Protein AF-A0A497TWV1-F1 (afdb_monomer_lite)

Structure (mmCIF, N/CA/C/O backbone):
data_AF-A0A497TWV1-F1
#
_entry.id   AF-A0A497TWV1-F1
#
loop_
_atom_site.group_PDB
_atom_site.id
_atom_site.type_symbol
_atom_site.label_atom_id
_atom_site.label_alt_id
_atom_site.label_comp_id
_atom_site.label_asym_id
_atom_site.label_entity_id
_atom_site.label_seq_id
_atom_site.pdbx_PDB_ins_code
_atom_site.Cartn_x
_atom_site.Cartn_y
_atom_site.Cartn_z
_atom_site.occupancy
_atom_site.B_iso_or_equiv
_atom_site.auth_seq_id
_atom_site.auth_comp_id
_atom_site.auth_asym_id
_atom_site.auth_atom_id
_atom_site.pdbx_PDB_model_num
ATOM 1 N N . MET A 1 1 ? 6.880 3.014 -65.544 1.00 38.09 1 MET A N 1
ATOM 2 C CA . MET A 1 1 ? 6.531 4.182 -64.706 1.00 38.09 1 MET A CA 1
ATOM 3 C C . MET A 1 1 ? 7.033 3.926 -63.291 1.00 38.09 1 MET A C 1
ATOM 5 O O . MET A 1 1 ? 6.443 3.121 -62.586 1.00 38.09 1 MET A O 1
ATOM 9 N N . ARG A 1 2 ? 8.186 4.499 -62.920 1.00 35.66 2 ARG A N 1
ATOM 10 C CA . ARG A 1 2 ? 8.730 4.422 -61.554 1.00 35.66 2 ARG A CA 1
ATOM 11 C C . ARG A 1 2 ? 8.078 5.538 -60.737 1.00 35.66 2 ARG A C 1
ATOM 13 O O . ARG A 1 2 ? 8.190 6.696 -61.127 1.00 35.66 2 ARG A O 1
ATOM 20 N N . LEU A 1 3 ? 7.370 5.179 -59.668 1.00 41.62 3 LEU A N 1
ATOM 21 C CA . LEU A 1 3 ? 6.812 6.129 -58.708 1.00 41.62 3 LEU A CA 1
ATOM 22 C C . LEU A 1 3 ? 7.978 6.836 -58.007 1.00 41.62 3 LEU A C 1
ATOM 24 O O . LEU A 1 3 ? 8.822 6.187 -57.390 1.00 41.62 3 LEU A O 1
ATOM 28 N N . LEU A 1 4 ? 8.050 8.152 -58.199 1.00 41.66 4 LEU A N 1
ATOM 29 C CA . LEU A 1 4 ? 9.006 9.043 -57.553 1.00 41.66 4 LEU A CA 1
ATOM 30 C C . LEU A 1 4 ? 8.822 8.937 -56.037 1.00 41.66 4 LEU A C 1
ATOM 32 O O . LEU A 1 4 ? 7.706 9.043 -55.535 1.00 41.66 4 LEU A O 1
ATOM 36 N N . GLY A 1 5 ? 9.920 8.664 -55.334 1.00 41.62 5 GLY A N 1
ATOM 37 C CA . GLY A 1 5 ? 9.935 8.558 -53.884 1.00 41.62 5 GLY A CA 1
ATOM 38 C C . GLY A 1 5 ? 9.575 9.890 -53.235 1.00 41.62 5 GLY A C 1
ATOM 39 O O . GLY A 1 5 ? 10.164 10.919 -53.562 1.00 41.62 5 GLY A O 1
ATOM 40 N N . ASP A 1 6 ? 8.630 9.837 -52.298 1.00 43.56 6 ASP A N 1
ATOM 41 C CA . ASP A 1 6 ? 8.348 10.899 -51.335 1.00 43.56 6 ASP A CA 1
ATOM 42 C C . ASP A 1 6 ? 9.623 11.186 -50.525 1.00 43.56 6 ASP A C 1
ATOM 44 O O . ASP A 1 6 ? 9.918 10.534 -49.518 1.00 43.56 6 ASP A O 1
ATOM 48 N N . SER A 1 7 ? 10.404 12.169 -50.968 1.00 44.53 7 SER A N 1
ATOM 49 C CA . SER A 1 7 ? 11.442 12.790 -50.150 1.00 44.53 7 SER A CA 1
ATOM 50 C C . SER A 1 7 ? 10.761 13.571 -49.029 1.00 44.53 7 SER A C 1
ATOM 52 O O . SER A 1 7 ? 10.442 14.748 -49.174 1.00 44.53 7 SER A O 1
ATOM 54 N N . ALA A 1 8 ? 10.528 12.903 -47.899 1.00 51.59 8 ALA A N 1
ATOM 55 C CA . ALA A 1 8 ? 10.114 13.552 -46.665 1.00 51.59 8 ALA A CA 1
ATOM 56 C C . ALA A 1 8 ? 11.197 14.561 -46.245 1.00 51.59 8 ALA A C 1
ATOM 58 O O . ALA A 1 8 ? 12.284 14.177 -45.805 1.00 51.59 8 ALA A O 1
ATOM 59 N N . LEU A 1 9 ? 10.906 15.853 -46.409 1.00 57.03 9 LEU A N 1
ATOM 60 C CA . LEU A 1 9 ? 11.719 16.938 -45.869 1.00 57.03 9 LEU A CA 1
ATOM 61 C C . LEU A 1 9 ? 11.848 16.748 -44.352 1.00 57.03 9 LEU A C 1
ATOM 63 O O . LEU A 1 9 ? 10.880 16.434 -43.656 1.00 57.03 9 LEU A O 1
ATOM 67 N N . VAL A 1 10 ? 13.063 16.904 -43.827 1.00 61.94 10 VAL A N 1
ATOM 68 C CA . VAL A 1 10 ? 13.337 16.766 -42.393 1.00 61.94 10 VAL A CA 1
ATOM 69 C C . VAL A 1 10 ? 12.682 17.940 -41.659 1.00 61.94 10 VAL A C 1
ATOM 71 O O . VAL A 1 10 ? 13.254 19.021 -41.555 1.00 61.94 10 VAL A O 1
ATOM 74 N N . VAL A 1 11 ? 11.458 17.735 -41.166 1.00 70.12 11 VAL A N 1
ATOM 75 C CA . VAL A 1 11 ? 10.721 18.723 -40.365 1.00 70.12 11 VAL A CA 1
ATOM 76 C C . VAL A 1 11 ? 11.504 19.026 -39.084 1.00 70.12 11 VAL A C 1
ATOM 78 O O . VAL A 1 11 ? 11.900 18.113 -38.350 1.00 70.12 11 VAL A O 1
ATOM 81 N N . SER A 1 12 ? 11.725 20.312 -38.803 1.00 79.44 12 SER A N 1
ATOM 82 C CA . SER A 1 12 ? 12.432 20.755 -37.599 1.00 79.44 12 SER A CA 1
ATOM 83 C C . SER A 1 12 ? 11.691 20.321 -36.324 1.00 79.44 12 SER A C 1
ATOM 85 O O . SER A 1 12 ? 10.473 20.123 -36.313 1.00 79.44 12 SER A O 1
ATOM 87 N N . LYS A 1 13 ? 12.421 20.159 -35.210 1.00 78.12 13 LYS A N 1
ATOM 88 C CA . LYS A 1 13 ? 11.825 19.731 -33.928 1.00 78.12 13 LYS A CA 1
ATOM 89 C C . LYS A 1 13 ? 10.726 20.687 -33.448 1.00 78.12 13 LYS A C 1
ATOM 91 O O . LYS A 1 13 ? 9.728 20.212 -32.915 1.00 78.12 13 LYS A O 1
ATOM 96 N N . THR A 1 14 ? 10.906 21.987 -33.674 1.00 81.94 14 THR A N 1
ATOM 97 C CA . THR A 1 14 ? 9.948 23.041 -33.313 1.00 81.94 14 THR A CA 1
ATOM 98 C C . THR A 1 14 ? 8.676 22.934 -34.149 1.00 81.94 14 THR A C 1
ATOM 100 O O . THR A 1 14 ? 7.594 22.784 -33.590 1.00 81.94 14 THR A O 1
ATOM 103 N N . ARG A 1 15 ? 8.803 22.831 -35.480 1.00 84.88 15 ARG A N 1
ATOM 104 C CA . ARG A 1 15 ? 7.648 22.706 -36.383 1.00 84.88 15 ARG A CA 1
ATOM 105 C C . ARG A 1 15 ? 6.855 21.422 -36.139 1.00 84.88 15 ARG A C 1
ATOM 107 O O . ARG A 1 15 ? 5.633 21.403 -36.190 1.00 84.88 15 ARG A O 1
ATOM 114 N N . LYS A 1 16 ? 7.542 20.332 -35.793 1.00 85.12 16 LYS A N 1
ATOM 115 C CA . LYS A 1 16 ? 6.901 19.078 -35.377 1.00 85.12 16 LYS A CA 1
ATOM 116 C C . LYS A 1 16 ? 6.046 19.234 -34.113 1.00 85.12 16 LYS A C 1
ATOM 118 O O . LYS A 1 16 ? 5.067 18.503 -33.972 1.00 85.12 16 LYS A O 1
ATOM 123 N N . ALA A 1 17 ? 6.443 20.090 -33.172 1.00 83.81 17 ALA A N 1
ATOM 124 C CA . ALA A 1 17 ? 5.662 20.347 -31.966 1.00 83.81 17 ALA A CA 1
ATOM 125 C C . ALA A 1 17 ? 4.413 21.177 -32.292 1.00 83.81 17 ALA A C 1
ATOM 127 O O . ALA A 1 17 ? 3.326 20.796 -31.871 1.00 83.81 17 ALA A O 1
ATOM 128 N N . GLU A 1 18 ? 4.558 22.212 -33.122 1.00 87.12 18 GLU A N 1
ATOM 129 C CA . GLU A 1 18 ? 3.449 23.045 -33.613 1.00 87.12 18 GLU A CA 1
ATOM 130 C C . GLU A 1 18 ? 2.389 22.211 -34.339 1.00 87.12 18 GLU A C 1
ATOM 132 O O . GLU A 1 18 ? 1.232 22.217 -33.943 1.00 87.12 18 GLU A O 1
ATOM 137 N N . ILE A 1 19 ? 2.790 21.381 -35.311 1.00 86.19 19 ILE A N 1
ATOM 138 C CA . ILE A 1 19 ? 1.851 20.543 -36.078 1.00 86.19 19 ILE A CA 1
ATOM 139 C C . ILE A 1 19 ? 1.085 19.578 -35.163 1.00 86.19 19 ILE A C 1
ATOM 141 O O . ILE A 1 19 ? -0.091 19.298 -35.377 1.00 86.19 19 ILE A O 1
ATOM 145 N N . LYS A 1 20 ? 1.733 19.044 -34.123 1.00 86.38 20 LYS A N 1
ATOM 146 C CA . LYS A 1 20 ? 1.050 18.177 -33.154 1.00 86.38 20 LYS A CA 1
ATOM 147 C C . LYS A 1 20 ? 0.038 18.935 -32.301 1.00 86.38 20 LYS A C 1
ATOM 149 O O . LYS A 1 20 ? -0.970 18.331 -31.945 1.00 86.38 20 LYS A O 1
ATOM 154 N N . GLN A 1 21 ? 0.323 20.192 -31.971 1.00 85.94 21 GLN A N 1
ATOM 155 C CA . GLN A 1 21 ? -0.603 21.054 -31.247 1.00 85.94 21 GLN A CA 1
ATOM 156 C C . GLN A 1 21 ? -1.798 21.411 -32.134 1.00 85.94 21 GLN A C 1
ATOM 158 O O . GLN A 1 21 ? -2.925 21.155 -31.739 1.00 85.94 21 GLN A O 1
ATOM 163 N N . GLU A 1 22 ? -1.558 21.828 -33.379 1.00 86.88 22 GLU A N 1
ATOM 164 C CA . GLU A 1 22 ? -2.617 22.126 -34.355 1.00 86.88 22 GLU A CA 1
ATOM 165 C C . GLU A 1 22 ? -3.533 20.907 -34.607 1.00 86.88 22 GLU A C 1
ATOM 167 O O . GLU A 1 22 ? -4.748 21.047 -34.727 1.00 86.88 22 GLU A O 1
ATOM 172 N N . ILE A 1 23 ? -2.977 19.685 -34.633 1.00 86.31 23 ILE A N 1
ATOM 173 C CA . ILE A 1 23 ? -3.766 18.441 -34.711 1.00 86.31 23 ILE A CA 1
ATOM 174 C C . ILE A 1 23 ? -4.629 18.232 -33.457 1.00 86.31 23 ILE A C 1
ATOM 176 O O . ILE A 1 23 ? -5.753 17.743 -33.576 1.00 86.31 23 ILE A O 1
ATOM 180 N N . ALA A 1 24 ? -4.110 18.538 -32.266 1.00 83.94 24 ALA A N 1
ATOM 181 C CA . ALA A 1 24 ? -4.862 18.407 -31.020 1.00 83.94 24 ALA A CA 1
ATOM 182 C C . ALA A 1 24 ? -6.012 19.424 -30.960 1.00 83.94 24 ALA A C 1
ATOM 184 O O . ALA A 1 24 ? -7.144 19.030 -30.685 1.00 83.94 24 ALA A O 1
ATOM 185 N N . ASP A 1 25 ? -5.739 20.677 -31.324 1.00 85.12 25 ASP A N 1
ATOM 186 C CA . ASP A 1 25 ? -6.724 21.760 -31.355 1.00 85.12 25 ASP A CA 1
ATOM 187 C C . ASP A 1 25 ? -7.837 21.460 -32.378 1.00 85.12 25 ASP A C 1
ATOM 189 O O . ASP A 1 25 ? -9.023 21.637 -32.107 1.00 85.12 25 ASP A O 1
ATOM 193 N N . TRP A 1 26 ? -7.487 20.905 -33.544 1.00 86.00 26 TRP A N 1
ATOM 194 C CA . TRP A 1 26 ? -8.471 20.492 -34.549 1.00 86.00 26 TRP A CA 1
ATOM 195 C C . TRP A 1 26 ? -9.376 19.337 -34.078 1.00 86.00 26 TRP A C 1
ATOM 197 O O . TRP A 1 26 ? -10.568 19.307 -34.402 1.00 86.00 26 TRP A O 1
ATOM 207 N N . ILE A 1 27 ? -8.843 18.393 -33.290 1.00 84.25 27 ILE A N 1
ATOM 208 C CA . ILE A 1 27 ? -9.648 17.319 -32.680 1.00 84.25 27 ILE A CA 1
ATOM 209 C C . ILE A 1 27 ? -10.660 17.899 -31.684 1.00 84.25 27 ILE A C 1
ATOM 211 O O . ILE A 1 27 ? -11.783 17.406 -31.636 1.00 84.25 27 ILE A O 1
ATOM 215 N N . GLU A 1 28 ? -10.279 18.929 -30.926 1.00 78.38 28 GLU A N 1
ATOM 216 C CA . GLU A 1 28 ? -11.135 19.586 -29.930 1.00 78.38 28 GLU A CA 1
ATOM 217 C C . GLU A 1 28 ? -12.250 20.427 -30.579 1.00 78.38 28 GLU A C 1
ATOM 219 O O . GLU A 1 28 ? -13.361 20.479 -30.059 1.00 78.38 28 GLU A O 1
ATOM 224 N N . ILE A 1 29 ? -11.986 21.033 -31.745 1.00 78.06 29 ILE A N 1
ATOM 225 C CA . ILE A 1 29 ? -12.928 21.941 -32.423 1.00 78.06 29 ILE A CA 1
ATOM 226 C C . ILE A 1 29 ? -13.863 21.221 -33.408 1.00 78.06 29 ILE A C 1
ATOM 228 O O . ILE A 1 29 ? -15.039 21.570 -33.496 1.00 78.06 29 ILE A O 1
ATOM 232 N N . SER A 1 30 ? -13.365 20.261 -34.199 1.00 72.12 30 SER A N 1
ATOM 233 C CA . SER A 1 30 ? -14.116 19.734 -35.356 1.00 72.12 30 SER A CA 1
ATOM 234 C C . SER A 1 30 ? -14.279 18.219 -35.380 1.00 72.12 30 SER A C 1
ATOM 236 O O . SER A 1 30 ? -15.264 17.754 -35.941 1.00 72.12 30 SER A O 1
ATOM 238 N N . GLY A 1 31 ? -13.358 17.442 -34.793 1.00 62.12 31 GLY A N 1
ATOM 239 C CA . GLY A 1 31 ? -13.508 16.012 -34.456 1.00 62.12 31 GLY A CA 1
ATOM 240 C C . GLY A 1 31 ? -13.944 15.007 -35.547 1.00 62.12 31 GLY A C 1
ATOM 241 O O . GLY A 1 31 ? -13.993 13.807 -35.273 1.00 62.1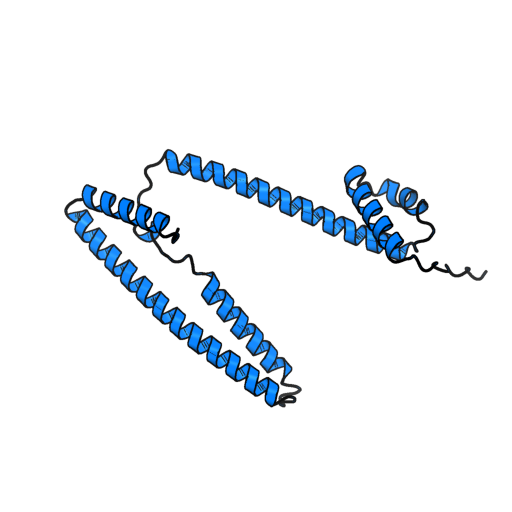2 31 GLY A O 1
ATOM 242 N N . HIS A 1 32 ? -14.264 15.425 -36.773 1.00 64.06 32 HIS A N 1
ATOM 243 C CA . HIS A 1 32 ? -14.963 14.602 -37.759 1.00 64.06 32 HIS A CA 1
ATOM 244 C C . HIS A 1 32 ? -14.012 13.965 -38.779 1.00 64.06 32 HIS A C 1
ATOM 246 O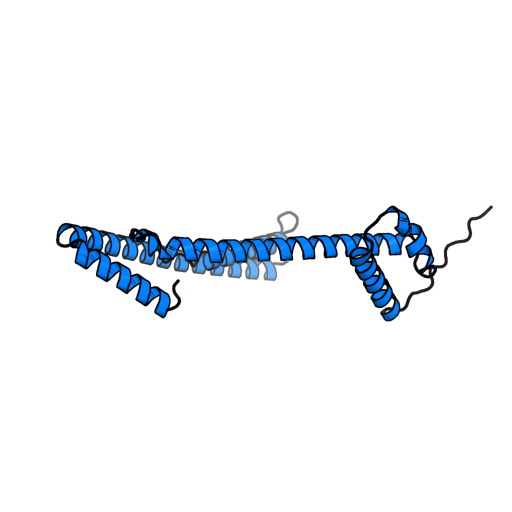 O . HIS A 1 32 ? -13.226 14.634 -39.450 1.00 64.06 32 HIS A O 1
ATOM 252 N N . ASP A 1 33 ? -14.133 12.645 -38.957 1.00 66.31 33 ASP A N 1
ATOM 253 C CA . ASP A 1 33 ? -13.306 11.851 -39.883 1.00 66.31 33 ASP A CA 1
ATOM 254 C C . ASP A 1 33 ? -13.412 12.302 -41.353 1.00 66.31 33 ASP A C 1
ATOM 256 O O . ASP A 1 33 ? -12.498 12.064 -42.144 1.00 66.31 33 ASP A O 1
ATOM 260 N N . GLN A 1 34 ? -14.498 12.989 -41.717 1.00 62.62 34 GLN A N 1
ATOM 261 C CA . GLN A 1 34 ? -14.800 13.394 -43.094 1.00 62.62 34 GLN A CA 1
ATOM 262 C C . GLN A 1 34 ? -13.911 14.538 -43.615 1.00 62.62 34 GLN A C 1
ATOM 264 O O . GLN A 1 34 ? -13.809 14.726 -44.827 1.00 62.62 34 GLN A O 1
ATOM 269 N N . GLU A 1 35 ? -13.214 15.267 -42.737 1.00 79.62 35 GLU A N 1
ATOM 270 C CA . GLU A 1 35 ? -12.377 16.415 -43.121 1.00 79.62 35 GLU A CA 1
ATOM 271 C C . GLU A 1 35 ? -10.872 16.175 -42.942 1.00 79.62 35 GLU A C 1
ATOM 273 O O . GLU A 1 35 ? -10.056 17.022 -43.308 1.00 79.62 35 GLU A O 1
ATOM 278 N N . VAL A 1 36 ? -10.479 14.990 -42.461 1.00 82.44 36 VAL A N 1
ATOM 279 C CA . VAL A 1 36 ? -9.082 14.659 -42.127 1.00 82.44 36 VAL A CA 1
ATOM 280 C C . VAL A 1 36 ? -8.146 14.812 -43.327 1.00 82.44 36 VAL A C 1
ATOM 282 O O . VAL A 1 36 ? -7.029 15.297 -43.175 1.00 82.44 36 VAL A O 1
ATOM 285 N N . GLU A 1 37 ? -8.579 14.429 -44.531 1.00 82.06 37 GLU A N 1
ATOM 286 C CA . GLU A 1 37 ? -7.749 14.561 -45.739 1.00 82.06 37 GLU A CA 1
ATOM 287 C C . GLU A 1 37 ? -7.619 16.019 -46.208 1.00 82.06 37 GLU A C 1
ATOM 289 O O . GLU A 1 37 ? -6.560 16.401 -46.706 1.00 82.06 37 GLU A O 1
ATOM 294 N N . LYS A 1 38 ? -8.647 16.856 -45.994 1.00 84.00 38 LYS A N 1
ATOM 295 C CA . LYS A 1 38 ? -8.572 18.302 -46.272 1.00 84.00 38 LYS A CA 1
ATOM 296 C C . LYS A 1 38 ? -7.637 18.994 -45.285 1.00 84.00 38 LYS A C 1
ATOM 298 O O . LYS A 1 38 ? -6.807 19.796 -45.694 1.00 84.00 38 LYS A O 1
ATOM 303 N N . PHE A 1 39 ? -7.725 18.630 -44.009 1.00 85.12 39 PHE A N 1
ATOM 304 C CA . PHE A 1 39 ? -6.840 19.144 -42.969 1.00 85.12 39 PHE A CA 1
ATOM 305 C C . PHE A 1 39 ? -5.386 18.694 -43.189 1.00 85.12 39 PHE A C 1
ATOM 307 O O . PHE A 1 39 ? -4.464 19.503 -43.122 1.00 85.12 39 PHE A O 1
ATOM 314 N N . ARG A 1 40 ? -5.167 17.430 -43.582 1.00 87.25 40 ARG A N 1
ATOM 315 C CA . ARG A 1 40 ? -3.839 16.912 -43.958 1.00 87.25 40 ARG A CA 1
ATOM 316 C C . ARG A 1 40 ? -3.218 17.679 -45.123 1.00 87.25 40 ARG A C 1
ATOM 318 O O . ARG A 1 40 ? -2.001 17.840 -45.150 1.00 87.25 40 ARG A O 1
ATOM 325 N N . ALA A 1 41 ? -4.021 18.133 -46.087 1.00 85.31 41 ALA A N 1
ATOM 326 C CA . ALA A 1 41 ? -3.520 18.888 -47.234 1.00 85.31 41 ALA A CA 1
ATOM 327 C C . ALA A 1 41 ? -2.818 20.203 -46.831 1.00 85.31 41 ALA A C 1
ATOM 329 O O . ALA A 1 41 ? -1.991 20.689 -47.597 1.00 85.31 41 ALA A O 1
ATOM 330 N N . GLY A 1 42 ? -3.080 20.726 -45.625 1.00 83.94 42 GLY A N 1
ATOM 331 C CA . GLY A 1 42 ? -2.359 21.862 -45.039 1.00 83.94 42 GLY A CA 1
ATOM 332 C C . GLY A 1 42 ? -0.939 21.548 -44.546 1.00 83.94 42 GLY A C 1
ATOM 333 O O . GLY A 1 42 ? -0.200 22.476 -44.237 1.00 83.94 42 GLY A O 1
ATOM 334 N N . PHE A 1 43 ? -0.540 20.270 -44.510 1.00 86.06 43 PHE A N 1
ATOM 335 C CA . PHE A 1 43 ? 0.772 19.808 -44.036 1.00 86.06 43 PHE A CA 1
ATOM 336 C C . PHE A 1 43 ? 1.493 18.933 -45.081 1.00 86.06 43 PHE A C 1
ATOM 338 O O . PHE A 1 43 ? 1.780 17.757 -44.813 1.00 86.06 43 PHE A O 1
ATOM 345 N N . PRO A 1 44 ? 1.780 19.449 -46.293 1.00 81.75 44 PRO A N 1
ATOM 346 C CA . PRO A 1 44 ? 2.460 18.683 -47.340 1.00 81.75 44 PRO A CA 1
ATOM 347 C C . PRO A 1 44 ? 3.876 18.234 -46.939 1.00 81.75 44 PRO A C 1
ATOM 349 O O . PRO A 1 44 ? 4.389 17.258 -47.482 1.00 81.75 44 PRO A O 1
ATOM 352 N N . GLU A 1 45 ? 4.501 18.903 -45.968 1.00 81.94 45 GLU A N 1
ATOM 353 C CA . GLU A 1 45 ? 5.824 18.573 -45.437 1.00 81.94 45 GLU A CA 1
ATOM 354 C C . GLU A 1 45 ? 5.854 17.303 -44.566 1.00 81.94 45 GLU A C 1
ATOM 356 O O . GLU A 1 45 ? 6.929 16.764 -44.293 1.00 81.94 45 GLU A O 1
ATOM 361 N N . VAL A 1 46 ? 4.695 16.796 -44.127 1.00 84.12 46 VAL A N 1
ATOM 362 C CA . VAL A 1 46 ? 4.595 15.588 -43.298 1.00 84.12 46 VAL A CA 1
ATOM 363 C C . VAL A 1 46 ? 4.100 14.417 -44.138 1.00 84.12 46 VAL A C 1
ATOM 365 O O . VAL A 1 46 ? 3.018 14.447 -44.723 1.00 84.12 46 VAL A O 1
ATOM 368 N N . SER A 1 47 ? 4.854 13.314 -44.132 1.00 84.94 47 SER A N 1
ATOM 369 C CA . SER A 1 47 ? 4.409 12.099 -44.815 1.00 84.94 47 SER A CA 1
ATOM 370 C C . SER A 1 47 ? 3.084 11.595 -44.241 1.00 84.94 47 SER A C 1
ATOM 372 O O . SER A 1 47 ? 2.853 11.619 -43.027 1.00 84.94 47 SER A O 1
ATOM 374 N N . ARG A 1 48 ? 2.220 11.068 -45.114 1.00 82.50 48 ARG A N 1
ATOM 375 C CA . ARG A 1 48 ? 0.873 10.600 -44.749 1.00 82.50 48 ARG A CA 1
ATOM 376 C C . ARG A 1 48 ? 0.896 9.641 -43.552 1.00 82.50 48 ARG A C 1
ATOM 378 O O . ARG A 1 48 ? 0.150 9.826 -42.596 1.00 82.50 48 ARG A O 1
ATOM 385 N N . ALA A 1 49 ? 1.811 8.672 -43.554 1.00 82.56 49 ALA A N 1
ATOM 386 C CA . ALA A 1 49 ? 1.971 7.717 -42.455 1.00 82.56 49 ALA A CA 1
ATOM 387 C C . ALA A 1 49 ? 2.327 8.390 -41.115 1.00 82.56 49 ALA A C 1
ATOM 389 O O . ALA A 1 49 ? 1.842 7.988 -40.056 1.00 82.56 49 ALA A O 1
ATOM 390 N N . THR A 1 50 ? 3.157 9.435 -41.148 1.00 84.44 50 THR A N 1
ATOM 391 C CA . THR A 1 50 ? 3.570 10.170 -39.946 1.00 84.44 50 THR A CA 1
ATOM 392 C C . THR A 1 50 ? 2.424 11.001 -39.384 1.00 84.44 50 THR A C 1
ATOM 394 O O . THR A 1 50 ? 2.207 10.977 -38.171 1.00 84.44 50 THR A O 1
ATOM 397 N N . PHE A 1 51 ? 1.668 11.665 -40.259 1.00 87.69 51 PHE A N 1
ATOM 398 C CA . PHE A 1 51 ? 0.500 12.459 -39.894 1.00 87.69 51 PHE A CA 1
ATOM 399 C C . PHE A 1 51 ? -0.568 11.605 -39.197 1.00 87.69 51 PHE A C 1
ATOM 401 O O . PHE A 1 51 ? -0.943 11.892 -38.062 1.00 87.69 51 PHE A O 1
ATOM 408 N N . TYR A 1 52 ? -0.977 10.484 -39.803 1.00 86.56 52 TYR A N 1
ATOM 409 C CA . TYR A 1 52 ? -1.978 9.588 -39.205 1.00 86.56 52 TYR A CA 1
ATOM 410 C C . TYR A 1 52 ? -1.520 8.971 -37.882 1.00 86.56 52 TYR A C 1
ATOM 412 O O . TYR A 1 52 ? -2.327 8.768 -36.973 1.00 86.56 52 TYR A O 1
ATOM 420 N N . ARG A 1 53 ? -0.216 8.710 -37.728 1.00 86.75 53 ARG A N 1
ATOM 421 C CA . ARG A 1 53 ? 0.337 8.266 -36.446 1.00 86.75 53 ARG A CA 1
ATOM 422 C C . ARG A 1 53 ? 0.178 9.339 -35.367 1.00 86.75 53 ARG A C 1
ATOM 424 O O . ARG A 1 53 ? -0.199 9.000 -34.250 1.00 86.75 53 ARG A O 1
ATOM 431 N N . TRP A 1 54 ? 0.458 10.606 -35.679 1.00 89.44 54 TRP A N 1
ATOM 432 C CA . TRP A 1 54 ? 0.285 11.709 -34.725 1.00 89.44 54 TRP A CA 1
ATOM 433 C C . TRP A 1 54 ? -1.185 11.973 -34.408 1.00 89.44 54 TRP A C 1
ATOM 435 O O . TRP A 1 54 ? -1.513 12.110 -33.233 1.00 89.44 54 TRP A O 1
ATOM 445 N N . LEU A 1 55 ? -2.063 11.924 -35.412 1.00 86.19 55 LEU A N 1
ATOM 446 C CA . LEU A 1 55 ? -3.513 12.015 -35.239 1.00 86.19 55 LEU A CA 1
ATOM 447 C C . LEU A 1 55 ? -4.037 10.939 -34.279 1.00 86.19 55 LEU A C 1
ATOM 449 O O . LEU A 1 55 ? -4.766 11.241 -33.338 1.00 86.19 55 LEU A O 1
ATOM 453 N N . LYS A 1 56 ? -3.609 9.681 -34.458 1.00 86.06 56 LYS A N 1
ATOM 454 C CA . LYS A 1 56 ? -3.973 8.580 -33.556 1.00 86.06 56 LYS A CA 1
ATOM 455 C C . LYS A 1 56 ? -3.514 8.844 -32.120 1.00 86.06 56 LYS A C 1
ATOM 457 O O . LYS A 1 56 ? -4.275 8.608 -31.187 1.00 86.06 56 LYS A O 1
ATOM 462 N N . THR A 1 57 ? -2.284 9.325 -31.930 1.00 84.38 57 THR A N 1
ATOM 463 C CA . THR A 1 57 ? -1.773 9.669 -30.595 1.00 84.38 57 THR A CA 1
ATOM 464 C C . THR A 1 57 ? -2.578 10.801 -29.958 1.00 84.38 57 THR A C 1
ATOM 466 O O . THR A 1 57 ? -2.937 10.689 -28.791 1.00 84.38 57 THR A O 1
ATOM 469 N N . ALA A 1 58 ? -2.906 11.847 -30.717 1.00 83.19 58 ALA A N 1
ATOM 470 C CA . ALA A 1 58 ? -3.681 12.979 -30.221 1.00 83.19 58 ALA A CA 1
ATOM 471 C C . ALA A 1 58 ? -5.112 12.574 -29.820 1.00 83.19 58 ALA A C 1
ATOM 473 O O . ALA A 1 58 ? -5.559 12.945 -28.739 1.00 83.19 58 ALA A O 1
ATOM 474 N N . ARG A 1 59 ? -5.783 11.712 -30.601 1.00 83.81 59 ARG A N 1
ATOM 475 C CA . ARG A 1 59 ? -7.110 11.162 -30.249 1.00 83.81 59 ARG A CA 1
ATOM 476 C C . ARG A 1 59 ? -7.100 10.365 -28.945 1.00 83.81 59 ARG A C 1
ATOM 478 O O . ARG A 1 59 ? -7.991 10.525 -28.120 1.00 83.81 59 ARG A O 1
ATOM 485 N N . ILE A 1 60 ? -6.083 9.524 -28.742 1.00 80.06 60 ILE A N 1
ATOM 486 C CA . ILE A 1 60 ? -5.938 8.745 -27.500 1.00 80.06 60 ILE A CA 1
ATOM 487 C C . ILE A 1 60 ? -5.736 9.677 -26.298 1.00 80.06 60 ILE A C 1
ATOM 489 O O . ILE A 1 60 ? -6.299 9.433 -25.233 1.00 80.06 60 ILE A O 1
ATOM 493 N N . SER A 1 61 ? -4.944 10.739 -26.457 1.00 77.56 61 SER A N 1
ATOM 494 C CA . SER A 1 61 ? -4.732 11.730 -25.399 1.00 77.56 61 SER A CA 1
ATOM 495 C C . SER A 1 61 ? -6.002 12.524 -25.079 1.00 77.56 61 SER A C 1
ATOM 497 O O . SER A 1 61 ? -6.307 12.698 -23.903 1.00 77.56 61 SER A O 1
ATOM 499 N N . ALA A 1 62 ? -6.764 12.945 -26.095 1.00 75.50 62 ALA A N 1
ATOM 500 C CA . ALA A 1 62 ? -8.034 13.652 -25.917 1.00 75.50 62 ALA A CA 1
ATOM 501 C C . ALA A 1 62 ? -9.068 12.789 -25.171 1.00 75.50 62 ALA A C 1
ATOM 503 O O . ALA A 1 62 ? -9.599 13.215 -24.150 1.00 75.50 62 ALA A O 1
ATOM 504 N N . ALA A 1 63 ? -9.244 11.528 -25.584 1.00 71.25 63 ALA A N 1
ATOM 505 C CA . ALA A 1 63 ? -10.155 10.595 -24.917 1.00 71.25 63 ALA A CA 1
ATOM 506 C C . ALA A 1 63 ? -9.778 10.339 -23.442 1.00 71.25 63 ALA A C 1
ATOM 508 O O . ALA A 1 63 ? -10.641 10.187 -22.584 1.00 71.25 63 ALA A O 1
ATOM 509 N N . ARG A 1 64 ? -8.479 10.314 -23.109 1.00 66.81 64 ARG A N 1
ATOM 510 C CA . ARG A 1 64 ? -8.020 10.171 -21.714 1.00 66.81 64 ARG A CA 1
ATOM 511 C C . ARG A 1 64 ? -8.315 11.404 -20.861 1.00 66.81 64 ARG A C 1
ATOM 513 O O . ARG A 1 64 ? -8.596 11.248 -19.674 1.00 66.81 64 ARG A O 1
ATOM 520 N N . LYS A 1 65 ? -8.234 12.605 -21.440 1.00 66.69 65 LYS A N 1
ATOM 521 C CA . LYS A 1 65 ? -8.552 13.865 -20.753 1.00 66.69 65 LYS A CA 1
ATOM 522 C C . LYS A 1 65 ? -10.038 13.914 -20.384 1.00 66.69 65 LYS A C 1
ATOM 524 O O . LYS A 1 65 ? -10.353 14.128 -19.220 1.00 66.69 65 LYS A O 1
ATOM 529 N N . GLU A 1 66 ? -10.915 13.575 -21.326 1.00 60.00 66 GLU A N 1
ATOM 530 C CA . GLU A 1 66 ? -12.369 13.518 -21.114 1.00 60.00 66 GLU A CA 1
ATOM 531 C C . GLU A 1 66 ? -12.761 12.506 -20.022 1.00 60.00 66 GLU A C 1
ATOM 533 O O . GLU A 1 66 ? -13.487 12.839 -19.089 1.00 60.00 66 GLU A O 1
ATOM 538 N N . VAL A 1 67 ? -12.194 11.293 -20.051 1.00 58.09 67 VAL A N 1
ATOM 539 C CA . VAL A 1 67 ? -12.434 10.279 -19.004 1.00 58.09 67 VAL A CA 1
ATOM 540 C C . VAL A 1 67 ? -11.976 10.766 -17.625 1.00 58.09 67 VAL A C 1
ATOM 542 O O . VAL A 1 67 ? -12.627 10.488 -16.621 1.00 58.09 67 VAL A O 1
ATOM 545 N N . THR A 1 68 ? -10.869 11.506 -17.561 1.00 54.12 68 THR A N 1
ATOM 546 C CA . THR A 1 68 ? -10.334 12.032 -16.297 1.00 54.12 68 THR A CA 1
ATOM 547 C C . THR A 1 68 ? -11.230 13.134 -15.725 1.00 54.12 68 THR A C 1
ATOM 549 O O . THR A 1 68 ? -11.453 13.171 -14.516 1.00 54.12 68 THR A O 1
ATOM 552 N N . GLU A 1 69 ? -11.783 13.999 -16.577 1.00 58.44 69 GLU A N 1
ATOM 553 C CA . GLU A 1 69 ? -12.719 15.050 -16.165 1.00 58.44 69 GLU A CA 1
ATOM 554 C C . GLU A 1 69 ? -14.045 14.461 -15.670 1.00 58.44 69 GLU A C 1
ATOM 556 O O . GLU A 1 69 ? -14.468 14.799 -14.568 1.00 58.44 69 GLU A O 1
ATOM 561 N N . VAL A 1 70 ? -14.630 13.492 -16.385 1.00 59.19 70 VAL A N 1
ATOM 562 C CA . VAL A 1 70 ? -15.876 12.815 -15.969 1.00 59.19 70 VAL A CA 1
ATOM 563 C C . VAL A 1 70 ? -15.719 12.097 -14.623 1.00 59.19 70 VAL A C 1
ATOM 565 O O . VAL A 1 70 ? -16.610 12.159 -13.773 1.00 59.19 70 VAL A O 1
ATOM 568 N N . VAL A 1 71 ? -14.579 11.436 -14.391 1.00 52.75 71 VAL A N 1
ATOM 569 C CA . VAL A 1 71 ? -14.287 10.782 -13.103 1.00 52.75 71 VAL A CA 1
ATOM 570 C C . VAL A 1 71 ? -14.186 11.807 -11.973 1.00 52.75 71 VAL A C 1
ATOM 572 O O . VAL A 1 71 ? -14.691 11.551 -10.880 1.00 52.75 71 VAL A O 1
ATOM 575 N N . LYS A 1 72 ? -13.591 12.976 -12.232 1.00 62.47 72 LYS A N 1
ATOM 576 C CA . LYS A 1 72 ? -13.482 14.051 -11.243 1.00 62.47 72 LYS A CA 1
ATOM 577 C C . LYS A 1 72 ? -14.857 14.623 -10.879 1.00 62.47 72 LYS A C 1
ATOM 579 O O . LYS A 1 72 ? -15.170 14.726 -9.697 1.00 62.47 72 LYS A O 1
ATOM 584 N N . THR A 1 73 ? -15.712 14.893 -11.867 1.00 60.22 73 THR A N 1
ATOM 585 C CA . THR A 1 73 ? -17.076 15.394 -11.620 1.00 60.22 73 THR A CA 1
ATOM 586 C C . THR A 1 73 ? -17.923 14.373 -10.853 1.00 60.22 73 THR A C 1
ATOM 588 O O . THR A 1 73 ? -18.659 14.729 -9.938 1.00 60.22 73 THR A O 1
ATOM 591 N N . ALA A 1 74 ? -17.789 13.079 -11.167 1.00 54.19 74 ALA A N 1
ATOM 592 C CA . ALA A 1 74 ? -18.484 12.017 -10.440 1.00 54.19 74 ALA A CA 1
ATOM 593 C C . ALA A 1 74 ? -18.012 11.882 -8.978 1.00 54.19 74 ALA A C 1
ATOM 595 O O . ALA A 1 74 ? -18.814 11.563 -8.099 1.00 54.19 74 ALA A O 1
ATOM 596 N N . GLN A 1 75 ? -16.727 12.130 -8.703 1.00 52.34 75 GLN A N 1
ATOM 597 C CA . GLN A 1 75 ? -16.183 12.147 -7.341 1.00 52.34 75 GLN A CA 1
ATOM 598 C C . GLN A 1 75 ? -16.699 13.339 -6.526 1.00 52.34 75 GLN A C 1
ATOM 600 O O . GLN A 1 75 ? -17.038 13.162 -5.358 1.00 52.34 75 GLN A O 1
ATOM 605 N N . GLU A 1 76 ? -16.811 14.518 -7.139 1.00 64.06 76 GLU A N 1
ATOM 606 C CA . GLU A 1 76 ? -17.338 15.730 -6.496 1.00 64.06 76 GLU A CA 1
ATOM 607 C C . GLU A 1 76 ? -18.825 15.566 -6.124 1.00 64.06 76 GLU A C 1
ATOM 609 O O . GLU A 1 76 ? -19.193 15.753 -4.965 1.00 64.06 76 GLU A O 1
ATOM 614 N N . ILE A 1 77 ? -19.657 15.071 -7.051 1.00 62.47 77 ILE A N 1
ATOM 615 C CA . ILE A 1 77 ? -21.089 14.801 -6.803 1.00 62.47 77 ILE A CA 1
ATOM 616 C C . ILE A 1 77 ? -21.284 13.764 -5.684 1.00 62.47 77 ILE A C 1
ATOM 618 O O . ILE A 1 77 ? -22.207 13.865 -4.873 1.00 62.47 77 ILE A O 1
ATOM 622 N N . ARG A 1 78 ? -20.411 12.751 -5.619 1.00 51.84 78 ARG A N 1
ATOM 623 C CA . ARG A 1 78 ? -20.468 11.733 -4.566 1.00 51.84 78 ARG A CA 1
ATOM 624 C C . ARG A 1 78 ? -20.112 12.308 -3.191 1.00 51.84 78 ARG A C 1
ATOM 626 O O . ARG A 1 78 ? -20.760 11.938 -2.217 1.00 51.84 78 ARG A O 1
ATOM 633 N N . GLY A 1 79 ? -19.137 13.214 -3.115 1.00 51.12 79 GLY A N 1
ATOM 634 C CA . GLY A 1 79 ? -18.766 13.892 -1.870 1.00 51.12 79 GLY A CA 1
ATOM 635 C C . GLY A 1 79 ? -19.915 14.719 -1.288 1.00 51.12 79 GLY A C 1
ATOM 636 O O . GLY A 1 79 ? -20.241 14.575 -0.111 1.00 51.12 79 GLY A O 1
ATOM 637 N N . GLU A 1 80 ? -20.597 15.503 -2.127 1.00 58.31 80 GLU A N 1
ATOM 638 C CA . GLU A 1 80 ? -21.733 16.339 -1.707 1.00 58.31 80 GLU A CA 1
ATOM 639 C C . GLU A 1 80 ? -22.934 15.502 -1.232 1.00 58.31 80 GLU A C 1
ATOM 641 O O . GLU A 1 80 ? -23.570 15.816 -0.221 1.00 58.31 80 GLU A O 1
ATOM 646 N N . ALA A 1 81 ? -23.221 14.388 -1.914 1.00 55.91 81 ALA A N 1
ATOM 647 C CA . ALA A 1 81 ? -24.283 13.467 -1.514 1.00 55.91 81 ALA A CA 1
ATOM 648 C C . ALA A 1 81 ? -23.965 12.742 -0.191 1.00 55.91 81 ALA A C 1
ATOM 650 O O . ALA A 1 81 ? -24.847 12.571 0.654 1.00 55.91 81 ALA A O 1
ATOM 651 N N . GLU A 1 82 ? -22.709 12.338 0.024 1.00 53.47 82 GLU A N 1
ATOM 652 C CA . GLU A 1 82 ? -22.273 11.697 1.271 1.00 53.47 82 GLU A CA 1
ATOM 653 C C . GLU A 1 82 ? -22.330 12.665 2.471 1.00 53.47 82 GLU A C 1
ATOM 655 O O . GLU A 1 82 ? -22.661 12.251 3.587 1.00 53.47 82 GLU A O 1
ATOM 660 N N . GLU A 1 83 ? -22.092 13.959 2.254 1.00 53.53 83 GLU A N 1
ATOM 661 C CA . GLU A 1 83 ? -22.155 14.993 3.294 1.00 53.53 83 GLU A CA 1
ATOM 662 C C . GLU A 1 83 ? -23.603 15.359 3.685 1.00 53.53 83 GLU A C 1
ATOM 664 O O . GLU A 1 83 ? -23.919 15.487 4.876 1.00 53.53 83 GLU A O 1
ATOM 669 N N . GLY A 1 84 ? -24.525 15.400 2.715 1.00 52.41 84 GLY A N 1
ATOM 670 C CA . GLY A 1 84 ? -25.963 15.582 2.967 1.00 52.41 84 GLY A CA 1
ATOM 671 C C . GLY A 1 84 ? -26.627 14.394 3.682 1.00 52.41 84 GLY A C 1
ATOM 672 O O . GLY A 1 84 ? -27.513 14.565 4.524 1.00 52.41 84 GLY A O 1
ATOM 673 N N . ILE A 1 85 ? -26.167 13.169 3.417 1.00 51.38 85 ILE A N 1
ATOM 674 C CA . ILE A 1 85 ? -26.684 11.966 4.090 1.00 51.38 85 ILE A CA 1
ATOM 675 C C . ILE A 1 85 ? -26.144 11.867 5.530 1.00 51.38 85 ILE A C 1
ATOM 677 O O . ILE A 1 85 ? -26.890 11.498 6.441 1.00 51.38 85 ILE A O 1
ATOM 681 N N . ARG A 1 86 ? -24.884 12.260 5.773 1.00 51.09 86 ARG A N 1
ATOM 682 C CA . ARG A 1 86 ? -24.263 12.260 7.116 1.00 51.09 86 ARG A CA 1
ATOM 683 C C . ARG A 1 86 ? -24.887 13.253 8.095 1.00 51.09 86 ARG A C 1
ATOM 685 O O . ARG A 1 86 ? -24.836 13.015 9.298 1.00 51.09 86 ARG A O 1
ATOM 692 N N . THR A 1 87 ? -25.453 14.352 7.608 1.00 53.97 87 THR A N 1
ATOM 693 C CA . THR A 1 87 ? -26.059 15.394 8.456 1.00 53.97 87 THR A CA 1
ATOM 694 C C . THR A 1 87 ? -27.477 15.058 8.917 1.00 53.97 87 THR A C 1
ATOM 696 O O . THR A 1 87 ? -27.932 15.605 9.919 1.00 53.97 87 THR A O 1
ATOM 699 N N . THR A 1 88 ? -28.164 14.134 8.238 1.00 49.75 88 THR A N 1
ATOM 700 C CA . THR A 1 88 ? -29.603 13.895 8.450 1.00 49.75 88 THR A CA 1
ATOM 701 C C . THR A 1 88 ? -29.908 12.609 9.227 1.00 49.75 88 THR A C 1
ATOM 703 O O . THR A 1 88 ? -30.990 12.473 9.797 1.00 49.75 88 THR A O 1
ATOM 706 N N . LEU A 1 89 ? -28.968 11.662 9.298 1.00 40.00 89 LEU A N 1
ATOM 707 C CA . LEU A 1 89 ? -29.164 10.388 9.992 1.00 40.00 89 LEU A CA 1
ATOM 708 C C . LEU A 1 89 ? -28.208 10.267 11.186 1.00 40.00 89 LEU A C 1
ATOM 710 O O . LEU A 1 89 ? -26.998 10.399 10.996 1.00 40.00 89 LEU A O 1
ATOM 714 N N . PRO A 1 90 ? -28.702 9.973 12.407 1.00 47.34 90 PRO A N 1
ATOM 715 C CA . PRO A 1 90 ? -27.830 9.623 13.517 1.00 47.34 90 PRO A CA 1
ATOM 716 C C . PRO A 1 90 ? -27.090 8.339 13.143 1.00 47.34 90 PRO A C 1
ATOM 718 O O . PRO A 1 90 ? -27.665 7.249 13.116 1.00 47.34 90 PRO A O 1
ATOM 721 N N . VAL A 1 91 ? -25.812 8.484 12.797 1.00 50.50 91 VAL A N 1
ATOM 722 C CA . VAL A 1 91 ? -24.945 7.360 12.459 1.00 50.50 91 VAL A CA 1
ATOM 723 C C . VAL A 1 91 ? -24.875 6.463 13.687 1.00 50.50 91 VAL A C 1
ATOM 725 O O . VAL A 1 91 ? -24.436 6.882 14.758 1.00 50.50 91 VAL A O 1
ATOM 728 N N . VAL A 1 92 ? -25.334 5.220 13.546 1.00 46.09 92 VAL A N 1
ATOM 729 C CA . VAL A 1 92 ? -25.129 4.199 14.570 1.00 46.09 92 VAL A CA 1
ATOM 730 C C . VAL A 1 92 ? -23.630 3.930 14.610 1.00 46.09 92 VAL A C 1
ATOM 732 O O . VAL A 1 92 ? -23.094 3.225 13.760 1.00 46.09 92 VAL A O 1
ATOM 735 N N . VAL A 1 93 ? -22.943 4.556 15.565 1.00 49.84 93 VAL A N 1
ATOM 736 C CA . VAL A 1 93 ? -21.509 4.367 15.769 1.00 49.84 93 VAL A CA 1
ATOM 737 C C . VAL A 1 93 ? -21.290 2.947 16.281 1.00 49.84 93 VAL A C 1
ATOM 739 O O . VAL A 1 93 ? -21.517 2.637 17.454 1.00 49.84 93 VAL A O 1
ATOM 742 N N . THR A 1 94 ? -20.903 2.059 15.372 1.00 53.09 94 THR A N 1
ATOM 743 C CA . THR A 1 94 ? -20.439 0.712 15.695 1.00 53.09 94 THR A CA 1
ATOM 744 C C . THR A 1 94 ? -18.921 0.733 15.889 1.00 53.09 94 THR A C 1
ATOM 746 O O . THR A 1 94 ? -18.248 1.574 15.288 1.00 53.09 94 THR A O 1
ATOM 749 N N . PRO A 1 95 ? -18.350 -0.168 16.704 1.00 51.38 95 PRO A N 1
ATOM 750 C CA . PRO A 1 95 ? -16.897 -0.310 16.834 1.00 51.38 95 PRO A CA 1
ATOM 751 C C . PRO A 1 95 ? -16.178 -0.443 15.479 1.00 51.38 95 PRO A C 1
ATOM 753 O O . PRO A 1 95 ? -15.097 0.111 15.305 1.00 51.38 95 PRO A O 1
ATOM 756 N N . ASP A 1 96 ? -16.827 -1.060 14.488 1.00 50.09 96 ASP A N 1
ATOM 757 C CA . ASP A 1 96 ? -16.304 -1.196 13.121 1.00 50.09 96 ASP A CA 1
ATOM 758 C C . ASP A 1 96 ? -16.088 0.153 12.410 1.00 50.09 96 ASP A C 1
ATOM 760 O O . ASP A 1 96 ? -15.183 0.285 11.590 1.00 50.09 96 ASP A O 1
ATOM 764 N N . SER A 1 97 ? -16.864 1.191 12.751 1.00 48.44 97 SER A N 1
ATOM 765 C CA . SER A 1 97 ? -16.717 2.545 12.181 1.00 48.44 97 SER A CA 1
ATOM 766 C C . SER A 1 97 ? -15.484 3.313 12.683 1.00 48.44 97 SER A C 1
ATOM 768 O O . SER A 1 97 ? -15.220 4.421 12.220 1.00 48.44 97 SER A O 1
ATOM 770 N N . ILE A 1 98 ? -14.743 2.735 13.633 1.00 48.88 98 ILE A N 1
ATOM 771 C CA . ILE A 1 98 ? -13.529 3.293 14.249 1.00 48.88 98 ILE A CA 1
ATOM 772 C C . ILE A 1 98 ? -12.274 2.571 13.723 1.00 48.88 98 ILE A C 1
ATOM 774 O O . ILE A 1 98 ? -11.160 2.977 14.059 1.00 48.88 98 ILE A O 1
ATOM 778 N N . SER A 1 99 ? -12.434 1.529 12.891 1.00 49.62 99 SER A N 1
ATOM 779 C CA . SER A 1 99 ? -11.319 0.695 12.436 1.00 49.62 99 SER A CA 1
ATOM 780 C C . SER A 1 99 ? -10.246 1.528 11.730 1.00 49.62 99 SER A C 1
ATOM 782 O O . SER A 1 99 ? -10.495 2.207 10.733 1.00 49.62 99 SER A O 1
ATOM 784 N N . LEU A 1 100 ? -9.030 1.469 12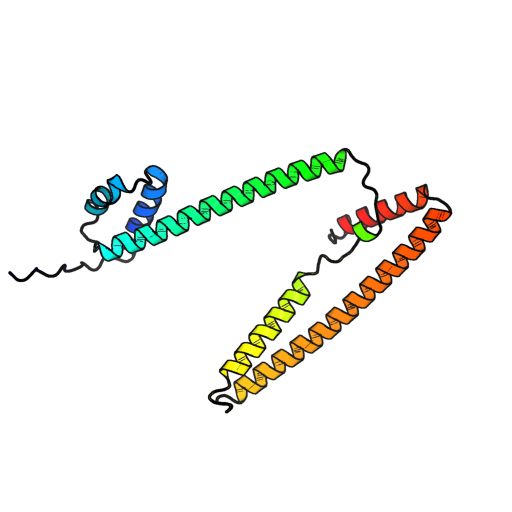.277 1.00 51.81 100 LEU A N 1
ATOM 785 C CA . LEU A 1 100 ? -7.872 2.306 11.935 1.00 51.81 100 LEU A CA 1
ATOM 786 C C . LEU A 1 100 ? -7.169 1.883 10.636 1.00 51.81 100 LEU A C 1
ATOM 788 O O . LEU A 1 100 ? -6.069 2.357 10.332 1.00 51.81 100 LEU A O 1
ATOM 792 N N . ILE A 1 101 ? -7.747 0.962 9.863 1.00 50.69 101 ILE A N 1
ATOM 793 C CA . ILE A 1 101 ? -7.065 0.346 8.722 1.00 50.69 101 ILE A CA 1
ATOM 794 C C . ILE A 1 101 ? -7.178 1.246 7.478 1.00 50.69 101 ILE A C 1
ATOM 796 O O . ILE A 1 101 ? -7.734 0.877 6.451 1.00 50.69 101 ILE A O 1
ATOM 800 N N . SER A 1 102 ? -6.580 2.434 7.557 1.00 50.22 102 SER A N 1
ATOM 801 C CA . SER A 1 102 ? -6.203 3.254 6.395 1.00 50.22 102 SER A CA 1
ATOM 802 C C . SER A 1 102 ? -4.856 2.798 5.785 1.00 50.22 102 SER A C 1
ATOM 804 O O . SER A 1 102 ? -4.498 3.142 4.661 1.00 50.22 102 SER A O 1
ATOM 806 N N . ASN A 1 103 ? -4.112 1.914 6.463 1.00 52.97 103 ASN A N 1
ATOM 807 C CA . ASN A 1 103 ? -2.746 1.516 6.082 1.00 52.97 103 ASN A CA 1
ATOM 808 C C . ASN A 1 103 ? -2.645 0.426 4.993 1.00 52.97 103 ASN A C 1
ATOM 810 O O . ASN A 1 103 ? -1.644 -0.293 4.928 1.00 52.97 103 ASN A O 1
ATOM 814 N N . SER A 1 104 ? -3.630 0.321 4.097 1.00 58.31 104 SER A N 1
ATOM 815 C CA . SER A 1 104 ? -3.588 -0.603 2.946 1.00 58.31 104 SER A CA 1
ATOM 816 C C . SER A 1 104 ? -2.369 -0.377 2.033 1.00 58.31 104 SER A C 1
ATOM 818 O O . SER A 1 104 ? -1.932 -1.295 1.339 1.00 58.31 104 SER A O 1
ATOM 820 N N . ASN A 1 105 ? -1.753 0.808 2.094 1.00 69.44 105 ASN A N 1
ATOM 821 C CA . ASN A 1 105 ? -0.609 1.159 1.260 1.00 69.44 105 ASN A CA 1
ATOM 822 C C . ASN A 1 105 ? 0.706 0.474 1.692 1.00 69.44 105 ASN A C 1
ATOM 824 O O . ASN A 1 105 ? 1.482 0.047 0.846 1.00 69.44 105 ASN A O 1
ATOM 828 N N . ALA A 1 106 ? 0.969 0.295 2.993 1.00 76.25 106 ALA A N 1
ATOM 829 C CA . ALA A 1 106 ? 2.264 -0.232 3.449 1.00 76.25 106 ALA A CA 1
ATOM 830 C C . ALA A 1 106 ? 2.483 -1.700 3.041 1.00 76.25 106 ALA A C 1
ATOM 832 O O . ALA A 1 106 ? 3.552 -2.057 2.547 1.00 76.25 106 ALA A O 1
ATOM 833 N N . ILE A 1 107 ? 1.459 -2.545 3.197 1.00 81.25 107 ILE A N 1
ATOM 834 C CA . ILE A 1 107 ? 1.507 -3.944 2.746 1.00 81.25 107 ILE A CA 1
ATOM 835 C C . ILE A 1 107 ? 1.638 -4.007 1.219 1.00 81.25 107 ILE A C 1
ATOM 837 O O . ILE A 1 107 ? 2.455 -4.778 0.714 1.00 81.25 107 ILE A O 1
ATOM 841 N N . ALA A 1 108 ? 0.886 -3.178 0.486 1.00 82.31 108 ALA A N 1
ATOM 842 C CA . ALA A 1 108 ? 0.953 -3.121 -0.973 1.00 82.31 108 ALA A CA 1
ATOM 843 C C . ALA A 1 108 ? 2.360 -2.744 -1.472 1.00 82.31 108 ALA A C 1
ATOM 845 O O . ALA A 1 108 ? 2.920 -3.454 -2.306 1.00 82.31 108 ALA A O 1
ATOM 846 N N . ILE A 1 109 ? 2.974 -1.709 -0.886 1.00 82.75 109 ILE A N 1
ATOM 847 C CA . ILE A 1 109 ? 4.349 -1.285 -1.192 1.00 82.75 109 ILE A CA 1
ATOM 848 C C . ILE A 1 109 ? 5.347 -2.413 -0.901 1.00 82.75 109 ILE A C 1
ATOM 850 O O . ILE A 1 109 ? 6.238 -2.687 -1.704 1.00 82.75 109 ILE A O 1
ATOM 854 N N . ILE A 1 110 ? 5.211 -3.111 0.230 1.00 87.25 110 ILE A N 1
ATOM 855 C CA . ILE A 1 110 ? 6.114 -4.223 0.561 1.00 87.25 110 ILE A CA 1
ATOM 856 C C . ILE A 1 110 ? 5.946 -5.382 -0.434 1.00 87.25 110 ILE A C 1
ATOM 858 O O . ILE A 1 110 ? 6.941 -5.975 -0.857 1.00 87.25 110 ILE A O 1
ATOM 862 N N . HIS A 1 111 ? 4.720 -5.684 -0.866 1.00 87.19 111 HIS A N 1
ATOM 863 C CA . HIS A 1 111 ? 4.478 -6.673 -1.918 1.00 87.19 111 HIS A CA 1
ATOM 864 C C . HIS A 1 111 ? 5.094 -6.273 -3.260 1.00 87.19 111 HIS A C 1
ATOM 866 O O . HIS A 1 111 ? 5.666 -7.128 -3.943 1.00 87.19 111 HIS A O 1
ATOM 872 N N . GLU A 1 112 ? 5.028 -4.996 -3.628 1.00 89.19 112 GLU A N 1
ATOM 873 C CA . GLU A 1 112 ? 5.679 -4.470 -4.828 1.00 89.19 112 GLU A CA 1
ATOM 874 C C . GLU A 1 112 ? 7.208 -4.613 -4.742 1.00 89.19 112 GLU A C 1
ATOM 876 O O . GLU A 1 112 ? 7.841 -5.105 -5.681 1.00 89.19 112 GLU A O 1
ATOM 881 N N . CYS A 1 113 ? 7.802 -4.316 -3.580 1.00 88.69 113 CYS A N 1
ATOM 882 C CA . CYS A 1 113 ? 9.226 -4.533 -3.314 1.00 88.69 113 CYS A CA 1
ATOM 883 C C . CYS A 1 113 ? 9.623 -6.013 -3.442 1.00 88.69 113 CYS A C 1
ATOM 885 O O . CYS A 1 113 ? 10.638 -6.334 -4.065 1.00 88.69 113 CYS A O 1
ATOM 887 N N . ILE A 1 114 ? 8.820 -6.930 -2.890 1.00 92.62 114 ILE A N 1
ATOM 888 C CA . ILE A 1 114 ? 9.052 -8.378 -3.008 1.00 92.62 114 ILE A CA 1
ATOM 889 C C . ILE A 1 114 ? 8.966 -8.816 -4.473 1.00 92.62 114 ILE A C 1
ATOM 891 O O . ILE A 1 114 ? 9.794 -9.607 -4.927 1.00 92.62 114 ILE A O 1
ATOM 895 N N . THR A 1 115 ? 7.980 -8.313 -5.216 1.00 94.12 115 THR A N 1
ATOM 896 C CA . THR A 1 115 ? 7.778 -8.645 -6.634 1.00 94.12 115 THR A CA 1
ATOM 897 C C . THR A 1 115 ? 8.957 -8.162 -7.476 1.00 94.12 115 THR A C 1
ATOM 899 O O . THR A 1 115 ? 9.580 -8.966 -8.167 1.00 94.12 115 THR A O 1
ATOM 902 N N . SER A 1 116 ? 9.369 -6.907 -7.298 1.00 91.06 116 SER A N 1
ATOM 903 C CA . SER A 1 116 ? 10.541 -6.324 -7.962 1.00 91.06 116 SER A CA 1
ATOM 904 C C . SER A 1 116 ? 11.829 -7.095 -7.646 1.00 91.06 116 SER A C 1
ATOM 906 O O . SER A 1 116 ? 12.643 -7.372 -8.528 1.00 91.06 116 SER A O 1
ATOM 908 N N . ALA A 1 117 ? 12.018 -7.508 -6.387 1.00 90.06 117 ALA A N 1
ATOM 909 C CA . ALA A 1 117 ? 13.172 -8.313 -5.995 1.00 90.06 117 ALA A CA 1
ATOM 910 C C . ALA A 1 117 ? 13.152 -9.711 -6.643 1.00 90.06 117 ALA A C 1
ATOM 912 O O . ALA 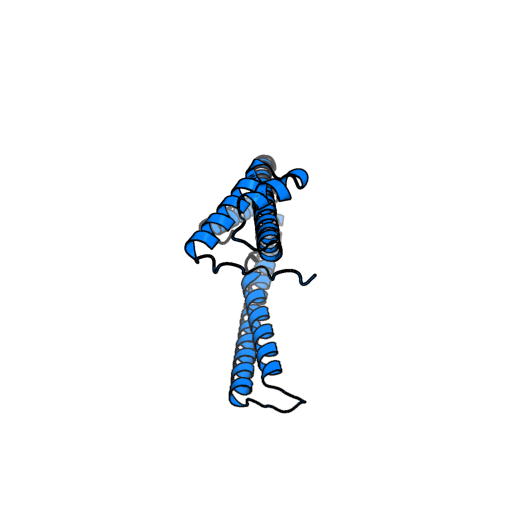A 1 117 ? 14.197 -10.197 -7.081 1.00 90.06 117 ALA A O 1
ATOM 913 N N . LYS A 1 118 ? 11.978 -10.350 -6.756 1.00 92.69 118 LYS A N 1
ATOM 914 C CA . LYS A 1 118 ? 11.816 -11.636 -7.457 1.00 92.69 118 LYS A CA 1
ATOM 915 C C . LYS A 1 118 ? 12.134 -11.516 -8.946 1.00 92.69 118 LYS A C 1
ATOM 917 O O . LYS A 1 118 ? 12.836 -12.374 -9.481 1.00 92.69 118 LYS A O 1
ATOM 922 N N . GLU A 1 119 ? 11.673 -10.454 -9.598 1.00 92.81 119 GLU A N 1
ATOM 923 C CA . GLU A 1 119 ? 11.986 -10.170 -11.002 1.00 92.81 119 GLU A CA 1
ATOM 924 C C . GLU A 1 119 ? 13.489 -9.950 -11.208 1.00 92.81 119 GLU A C 1
ATOM 926 O O . GLU A 1 119 ? 14.088 -10.543 -12.108 1.00 92.81 119 GLU A O 1
ATOM 931 N N . ALA A 1 120 ? 14.139 -9.193 -10.319 1.00 90.62 120 ALA A N 1
ATOM 932 C CA . ALA A 1 120 ? 15.587 -8.998 -10.348 1.00 90.62 120 ALA A CA 1
ATOM 933 C C . ALA A 1 120 ? 16.358 -10.319 -10.163 1.00 90.62 120 ALA A C 1
ATOM 935 O O . ALA A 1 120 ? 17.348 -10.570 -10.859 1.00 90.62 120 ALA A O 1
ATOM 936 N N . VAL A 1 121 ? 15.894 -11.198 -9.266 1.00 91.69 121 VAL A N 1
ATOM 937 C CA . VAL A 1 121 ? 16.449 -12.550 -9.092 1.00 91.69 121 VAL A CA 1
ATOM 938 C C . VAL A 1 121 ? 16.292 -13.380 -10.369 1.00 91.69 121 VAL A C 1
ATOM 940 O O . VAL A 1 121 ? 17.251 -14.043 -10.777 1.00 91.69 121 VAL A O 1
ATOM 943 N N . ALA A 1 122 ? 15.119 -13.338 -11.006 1.00 91.69 122 ALA A N 1
ATOM 944 C CA . ALA A 1 122 ? 14.847 -14.058 -12.247 1.00 91.69 122 ALA A CA 1
ATOM 945 C C . ALA A 1 122 ? 15.746 -13.566 -13.389 1.00 91.69 122 ALA A C 1
ATOM 947 O O . ALA A 1 122 ? 16.362 -14.383 -14.066 1.00 91.69 122 ALA A O 1
ATOM 948 N N . HIS A 1 123 ? 15.920 -12.251 -13.534 1.00 90.94 123 HIS A N 1
ATOM 949 C CA . HIS A 1 123 ? 16.798 -11.655 -14.544 1.00 90.94 123 HIS A CA 1
ATOM 950 C C . HIS A 1 123 ? 18.283 -12.014 -14.342 1.00 90.94 123 HIS A C 1
ATOM 952 O O . HIS A 1 123 ? 19.055 -12.101 -15.296 1.00 90.94 123 HIS A O 1
ATOM 958 N N . CYS A 1 124 ? 18.716 -12.258 -13.101 1.00 90.44 124 CYS A N 1
ATOM 959 C CA . CYS A 1 124 ? 20.082 -12.713 -12.825 1.00 90.44 124 CYS A CA 1
ATOM 960 C C . CYS A 1 124 ? 20.323 -14.190 -13.190 1.00 90.44 124 CYS A C 1
ATOM 962 O O . CYS A 1 124 ? 21.477 -14.641 -13.160 1.00 90.44 124 CYS A O 1
ATOM 964 N N . ARG A 1 125 ? 19.264 -14.942 -13.522 1.00 90.94 125 ARG A N 1
ATOM 965 C CA . ARG A 1 125 ? 19.320 -16.343 -13.947 1.00 90.94 125 ARG A CA 1
ATOM 966 C C . ARG A 1 125 ? 19.122 -16.449 -15.461 1.00 90.94 125 ARG A C 1
ATOM 968 O O . ARG A 1 125 ? 18.251 -15.815 -16.040 1.00 90.94 125 ARG A O 1
ATOM 975 N N . THR A 1 126 ? 19.922 -17.282 -16.112 1.00 88.50 126 THR A N 1
ATOM 976 C CA . THR A 1 126 ? 19.749 -17.653 -17.524 1.00 88.50 126 THR A CA 1
ATOM 977 C C . THR A 1 126 ? 19.974 -19.156 -17.625 1.00 88.50 126 THR A C 1
ATOM 979 O O . THR A 1 126 ? 20.982 -19.647 -17.118 1.00 88.50 126 THR A O 1
ATOM 982 N N . ASP A 1 127 ? 19.015 -19.895 -18.186 1.00 83.19 127 ASP A N 1
ATOM 983 C CA . ASP A 1 127 ? 19.069 -21.362 -18.327 1.00 83.19 127 ASP A CA 1
ATOM 984 C C . ASP A 1 127 ? 19.391 -22.105 -17.016 1.00 83.19 127 ASP A C 1
ATOM 986 O O . ASP A 1 127 ? 20.188 -23.040 -16.964 1.00 83.19 127 ASP A O 1
ATOM 990 N N . GLY A 1 128 ? 18.818 -21.630 -15.904 1.00 83.56 128 GLY A N 1
ATOM 991 C CA . GLY A 1 128 ? 19.038 -22.201 -14.570 1.00 83.56 128 GLY A CA 1
ATOM 992 C C . GLY A 1 128 ? 20.396 -21.873 -13.935 1.00 83.56 128 GLY A C 1
ATOM 993 O O . GLY A 1 128 ? 20.621 -22.232 -12.780 1.00 83.56 128 GLY A O 1
ATOM 994 N N . ARG A 1 129 ? 21.287 -21.150 -14.628 1.00 89.31 129 ARG A N 1
ATOM 995 C CA . ARG A 1 129 ? 22.589 -20.712 -14.100 1.00 89.31 129 ARG A CA 1
ATOM 996 C C . ARG A 1 129 ? 22.564 -19.240 -13.700 1.00 89.31 129 ARG A C 1
ATOM 998 O O . ARG A 1 129 ? 21.895 -18.417 -14.321 1.00 89.31 129 ARG A O 1
ATOM 1005 N N . ILE A 1 130 ? 23.310 -18.892 -12.653 1.00 92.12 130 ILE A N 1
ATOM 1006 C CA . ILE A 1 130 ? 23.441 -17.507 -12.184 1.00 92.12 130 ILE A CA 1
ATOM 1007 C C . ILE A 1 130 ? 24.484 -16.801 -13.055 1.00 92.12 130 ILE A C 1
ATOM 1009 O O . ILE A 1 130 ? 25.672 -17.097 -12.955 1.00 92.12 130 ILE A O 1
ATOM 1013 N N . ARG A 1 131 ? 24.053 -15.858 -13.898 1.00 90.56 131 ARG A N 1
ATOM 1014 C CA . ARG A 1 131 ? 24.949 -15.096 -14.787 1.00 90.56 131 ARG A CA 1
ATOM 1015 C C . ARG A 1 131 ? 25.570 -13.886 -14.089 1.00 90.56 131 ARG A C 1
ATOM 1017 O O . ARG A 1 131 ? 26.700 -13.513 -14.386 1.00 90.56 131 ARG A O 1
ATOM 1024 N N . ASN A 1 132 ? 24.841 -13.286 -13.148 1.00 92.69 132 ASN A N 1
ATOM 1025 C CA . ASN A 1 132 ? 25.300 -12.148 -12.355 1.00 92.69 132 ASN A CA 1
ATOM 1026 C C . ASN A 1 132 ? 25.163 -12.455 -10.859 1.00 92.69 132 ASN A C 1
ATOM 1028 O O . ASN A 1 132 ? 24.123 -12.202 -10.250 1.00 92.69 132 ASN A O 1
ATOM 1032 N N . LEU A 1 133 ? 26.228 -12.998 -10.264 1.00 93.00 133 LEU A N 1
ATOM 1033 C CA . LEU A 1 133 ? 26.241 -13.384 -8.851 1.00 93.00 133 LEU A CA 1
ATOM 1034 C C . LEU A 1 133 ? 26.031 -12.187 -7.917 1.00 93.00 133 LEU A C 1
ATOM 1036 O O . LEU A 1 133 ? 25.284 -12.287 -6.947 1.00 93.00 133 LEU A O 1
ATOM 1040 N N . LYS A 1 134 ? 26.651 -11.040 -8.216 1.00 94.75 134 LYS A N 1
ATOM 1041 C CA . LYS A 1 134 ? 26.543 -9.839 -7.377 1.00 94.75 134 LYS A CA 1
ATOM 1042 C C . LYS A 1 134 ? 25.112 -9.298 -7.366 1.00 94.75 134 LYS A C 1
ATOM 1044 O O . LYS A 1 134 ? 24.578 -9.034 -6.291 1.00 94.75 134 LYS A O 1
ATOM 1049 N N . GLY A 1 135 ? 24.487 -9.196 -8.541 1.00 92.06 135 GLY A N 1
ATOM 1050 C CA . GLY A 1 135 ? 23.084 -8.793 -8.674 1.00 92.06 135 GLY A CA 1
ATOM 1051 C C . GLY A 1 135 ? 22.136 -9.768 -7.976 1.00 92.06 135 GLY A C 1
ATOM 1052 O O . GLY A 1 135 ? 21.268 -9.347 -7.218 1.00 92.06 135 GLY A O 1
ATOM 1053 N N . PHE A 1 136 ? 22.371 -11.073 -8.134 1.00 93.06 136 PHE A N 1
ATOM 1054 C CA . PHE A 1 136 ? 21.587 -12.115 -7.471 1.00 93.06 136 PHE A CA 1
ATOM 1055 C C . PHE A 1 136 ? 21.669 -12.030 -5.938 1.00 93.06 136 PHE A C 1
ATOM 1057 O O . PHE A 1 136 ? 20.647 -12.095 -5.257 1.00 93.06 136 PHE A O 1
ATOM 1064 N N . LEU A 1 137 ? 22.869 -11.855 -5.374 1.00 94.62 137 LEU A N 1
ATOM 1065 C CA . LEU A 1 137 ? 23.046 -11.708 -3.925 1.00 94.62 137 LEU A CA 1
ATOM 1066 C C . LEU A 1 137 ? 22.386 -10.429 -3.395 1.00 94.62 137 LEU A C 1
ATOM 1068 O O . LEU A 1 137 ? 21.769 -10.455 -2.331 1.00 94.62 137 LEU A O 1
ATOM 1072 N N . GLN A 1 138 ? 22.484 -9.321 -4.133 1.00 94.44 138 GLN A N 1
ATOM 1073 C CA . GLN A 1 138 ? 21.852 -8.060 -3.750 1.00 94.44 138 GLN A CA 1
ATOM 1074 C C . GLN A 1 138 ? 20.321 -8.154 -3.780 1.00 94.44 138 GLN A C 1
ATOM 1076 O O . GLN A 1 138 ? 19.672 -7.727 -2.828 1.00 94.44 138 GLN A O 1
ATOM 1081 N N . ALA A 1 139 ? 19.751 -8.767 -4.819 1.00 91.88 139 ALA A N 1
ATOM 1082 C CA . ALA A 1 139 ? 18.310 -8.971 -4.927 1.00 91.88 139 ALA A CA 1
ATOM 1083 C C . ALA A 1 139 ? 17.774 -9.890 -3.813 1.00 91.88 139 ALA A C 1
ATOM 1085 O O . ALA A 1 139 ? 16.746 -9.588 -3.213 1.00 91.88 139 ALA A O 1
ATOM 1086 N N . ASN A 1 140 ? 18.504 -10.953 -3.452 1.00 91.94 140 ASN A N 1
ATOM 1087 C CA . ASN A 1 140 ? 18.126 -11.805 -2.318 1.00 91.94 140 ASN A CA 1
ATOM 1088 C C . ASN A 1 140 ? 18.185 -11.074 -0.970 1.00 91.94 140 ASN A C 1
ATOM 1090 O O . ASN A 1 140 ? 17.316 -11.288 -0.130 1.00 91.94 140 ASN A O 1
ATOM 1094 N N . ARG A 1 141 ? 19.171 -10.192 -0.753 1.00 94.69 141 ARG A N 1
ATOM 1095 C CA . ARG A 1 14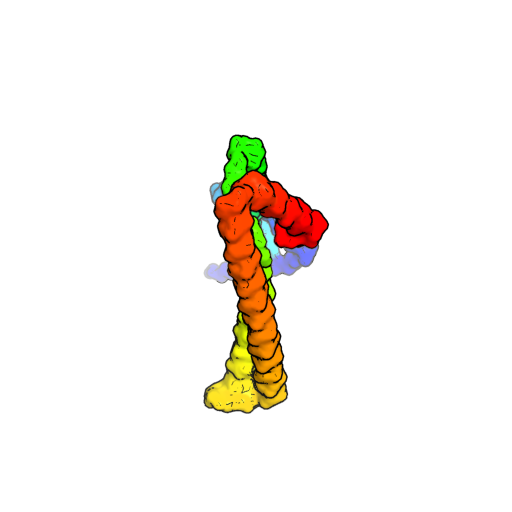1 ? 19.218 -9.353 0.460 1.00 94.69 141 ARG A CA 1
ATOM 1096 C C . ARG A 1 141 ? 18.036 -8.390 0.530 1.00 94.69 141 ARG A C 1
ATOM 1098 O O . ARG A 1 141 ? 17.443 -8.246 1.594 1.00 94.69 141 ARG A O 1
ATOM 1105 N N . ALA A 1 142 ? 17.682 -7.763 -0.592 1.00 90.00 142 ALA A N 1
ATOM 1106 C CA . ALA A 1 142 ? 16.508 -6.896 -0.670 1.00 90.00 142 ALA A CA 1
ATOM 1107 C C . ALA A 1 142 ? 15.214 -7.673 -0.376 1.00 90.00 142 ALA A C 1
ATOM 1109 O O . ALA A 1 142 ? 14.375 -7.201 0.384 1.00 90.00 142 ALA A O 1
ATOM 1110 N N . LEU A 1 143 ? 15.091 -8.895 -0.906 1.00 91.75 143 LEU A N 1
ATOM 1111 C CA . LEU A 1 143 ? 13.954 -9.774 -0.640 1.00 91.75 143 LEU A CA 1
ATOM 1112 C C . LEU A 1 143 ? 13.860 -10.157 0.843 1.00 91.75 143 LEU A C 1
ATOM 1114 O O . LEU A 1 143 ? 12.781 -10.057 1.420 1.00 91.75 143 LEU A O 1
ATOM 1118 N N . LEU A 1 144 ? 14.977 -10.539 1.471 1.00 93.69 144 LEU A N 1
ATOM 1119 C CA . LEU A 1 144 ? 15.018 -10.848 2.903 1.00 93.69 144 LEU A CA 1
ATOM 1120 C C . LEU A 1 144 ? 14.571 -9.645 3.746 1.00 93.69 144 LEU A C 1
ATOM 1122 O O . LEU A 1 144 ? 13.688 -9.778 4.586 1.00 93.69 144 LEU A O 1
ATOM 1126 N N . SER A 1 145 ? 15.116 -8.460 3.464 1.00 92.75 145 SER A N 1
ATOM 1127 C CA . SER A 1 145 ? 14.761 -7.230 4.179 1.00 92.75 145 SER A CA 1
ATOM 1128 C C . SER A 1 145 ? 13.283 -6.850 4.007 1.00 92.75 145 SER A C 1
ATOM 1130 O O . SER A 1 145 ? 12.632 -6.437 4.971 1.00 92.75 145 SER A O 1
ATOM 1132 N N . ALA A 1 146 ? 12.720 -7.035 2.809 1.00 89.69 146 ALA A N 1
ATOM 1133 C CA . ALA A 1 146 ? 11.301 -6.798 2.560 1.00 89.69 146 ALA A CA 1
ATOM 1134 C C . ALA A 1 146 ? 10.410 -7.773 3.352 1.00 89.69 146 ALA A C 1
ATOM 1136 O O . ALA A 1 146 ? 9.412 -7.353 3.932 1.00 89.69 146 ALA A O 1
ATOM 1137 N N . VAL A 1 147 ? 10.794 -9.051 3.441 1.00 90.44 147 VAL A N 1
ATOM 1138 C CA . VAL A 1 147 ? 10.071 -10.066 4.228 1.00 90.44 147 VAL A CA 1
ATOM 1139 C C . VAL A 1 147 ? 10.153 -9.785 5.731 1.00 90.44 147 VAL A C 1
ATOM 1141 O O . VAL A 1 147 ? 9.137 -9.855 6.418 1.00 90.44 147 VAL A O 1
ATOM 1144 N N . GLU A 1 148 ? 11.320 -9.407 6.253 1.00 93.38 148 GLU A N 1
ATOM 1145 C CA . GLU A 1 148 ? 11.464 -9.002 7.660 1.00 93.38 148 GLU A CA 1
ATOM 1146 C C . GLU A 1 148 ? 10.591 -7.788 7.992 1.00 93.38 148 GLU A C 1
ATOM 1148 O O . GLU A 1 148 ? 9.948 -7.734 9.043 1.00 93.38 148 GLU A O 1
ATOM 1153 N N . THR A 1 149 ? 10.544 -6.816 7.080 1.00 90.50 149 THR A N 1
ATOM 1154 C CA . THR A 1 149 ? 9.688 -5.635 7.225 1.00 90.50 149 THR A CA 1
ATOM 1155 C C . THR A 1 149 ? 8.215 -6.033 7.211 1.00 90.50 149 THR A C 1
ATOM 1157 O O . THR A 1 149 ? 7.461 -5.574 8.067 1.00 90.50 149 THR A O 1
ATOM 1160 N N . LEU A 1 150 ? 7.811 -6.938 6.312 1.00 87.19 150 LEU A N 1
ATOM 1161 C CA . LEU A 1 150 ? 6.447 -7.466 6.267 1.00 87.19 150 LEU A CA 1
ATOM 1162 C C . LEU A 1 150 ? 6.054 -8.144 7.581 1.00 87.19 150 LEU A C 1
ATOM 1164 O O . LEU A 1 150 ? 4.964 -7.892 8.083 1.00 87.19 150 LEU A O 1
ATOM 1168 N N . SER A 1 151 ? 6.943 -8.959 8.157 1.00 87.25 151 SER A N 1
ATOM 1169 C CA . SER A 1 151 ? 6.700 -9.630 9.441 1.00 87.25 151 SER A CA 1
ATOM 1170 C C . SER A 1 151 ? 6.445 -8.618 10.555 1.00 87.25 151 SER A C 1
ATOM 1172 O O . SER A 1 151 ? 5.444 -8.714 11.259 1.00 87.25 151 SER A O 1
ATOM 1174 N N . LYS A 1 152 ? 7.294 -7.588 10.662 1.00 87.19 152 LYS A N 1
ATOM 1175 C CA . LYS A 1 152 ? 7.133 -6.521 11.663 1.00 87.19 152 LYS A CA 1
ATOM 1176 C C . LYS A 1 152 ? 5.827 -5.757 11.470 1.00 87.19 152 LYS A C 1
ATOM 1178 O O . LYS A 1 152 ? 5.125 -5.491 12.439 1.00 87.19 152 LYS A O 1
ATOM 1183 N N . VAL A 1 153 ? 5.487 -5.403 10.230 1.00 85.56 153 VAL A N 1
ATOM 1184 C CA . VAL A 1 153 ? 4.217 -4.725 9.925 1.00 85.56 153 VAL A CA 1
ATOM 1185 C C . VAL A 1 153 ? 3.031 -5.620 10.287 1.00 85.56 153 VAL A C 1
ATOM 1187 O O . VAL A 1 153 ? 2.090 -5.149 10.918 1.00 85.56 153 VAL A O 1
ATOM 1190 N N . SER A 1 154 ? 3.098 -6.912 9.963 1.00 84.06 154 SER A N 1
ATOM 1191 C CA . SER A 1 154 ? 2.061 -7.889 10.302 1.00 84.06 154 SER A CA 1
ATOM 1192 C C . SER A 1 154 ? 1.863 -8.019 11.813 1.00 84.06 154 SER A C 1
ATOM 1194 O O . SER A 1 154 ? 0.724 -8.024 12.270 1.00 84.06 154 SER A O 1
ATOM 1196 N N . GLU A 1 155 ? 2.940 -8.089 12.598 1.00 86.06 155 GLU A N 1
ATOM 1197 C CA . GLU A 1 155 ? 2.864 -8.122 14.065 1.00 86.06 155 GLU A CA 1
ATOM 1198 C C . GLU A 1 155 ? 2.166 -6.873 14.614 1.00 86.06 155 GLU A C 1
ATOM 1200 O O . GLU A 1 155 ? 1.247 -6.981 15.423 1.00 86.06 155 GLU A O 1
ATOM 1205 N N . ARG A 1 156 ? 2.529 -5.684 14.113 1.00 83.25 156 ARG A N 1
ATOM 1206 C CA . ARG A 1 156 ? 1.888 -4.429 14.534 1.00 83.25 156 ARG A CA 1
ATOM 1207 C C . ARG A 1 156 ? 0.411 -4.368 14.170 1.00 83.25 156 ARG A C 1
ATOM 1209 O O . ARG A 1 156 ? -0.378 -3.868 14.964 1.00 83.25 156 ARG A O 1
ATOM 1216 N N . LEU A 1 157 ? 0.024 -4.887 13.008 1.00 81.81 157 LEU A N 1
ATOM 1217 C CA . LEU A 1 157 ? -1.384 -4.971 12.621 1.00 81.81 157 LEU A CA 1
ATOM 1218 C C . LEU A 1 157 ? -2.163 -5.942 13.512 1.00 81.81 157 LEU A C 1
ATOM 1220 O O . LEU A 1 157 ? -3.281 -5.626 13.911 1.00 81.81 157 LEU A O 1
ATOM 1224 N N . MET A 1 158 ? -1.567 -7.077 13.887 1.00 80.25 158 MET A N 1
ATOM 1225 C CA . MET A 1 158 ? -2.175 -7.995 14.854 1.00 80.25 158 MET A CA 1
ATOM 1226 C C . MET A 1 158 ? -2.335 -7.347 16.234 1.00 80.25 158 MET A C 1
ATOM 1228 O O . MET A 1 158 ? -3.367 -7.535 16.876 1.00 80.25 158 MET A O 1
ATOM 1232 N N . ASP A 1 159 ? -1.348 -6.576 16.695 1.00 83.06 159 ASP A N 1
ATOM 1233 C CA . ASP A 1 159 ? -1.442 -5.843 17.962 1.00 83.06 159 ASP A CA 1
ATOM 1234 C C . ASP A 1 159 ? -2.569 -4.802 17.928 1.00 83.06 159 ASP A C 1
ATOM 1236 O O . ASP A 1 159 ? -3.364 -4.727 18.865 1.00 83.06 159 ASP A O 1
ATOM 1240 N N . ILE A 1 160 ? -2.690 -4.049 16.829 1.00 81.44 160 ILE A N 1
ATOM 1241 C CA . ILE A 1 160 ? -3.791 -3.096 16.623 1.00 81.44 160 ILE A CA 1
ATOM 1242 C C . ILE A 1 160 ? -5.139 -3.821 16.663 1.00 81.44 160 ILE A C 1
ATOM 1244 O O . ILE A 1 160 ? -6.030 -3.399 17.395 1.00 81.44 160 ILE A O 1
ATOM 1248 N N . GLN A 1 161 ? -5.275 -4.945 15.958 1.00 79.50 161 GLN A N 1
ATOM 1249 C CA . GLN A 1 161 ? -6.514 -5.723 15.943 1.00 79.50 161 GLN A CA 1
ATOM 1250 C C . GLN A 1 161 ? -6.897 -6.232 17.343 1.00 79.50 161 GLN A C 1
ATOM 1252 O O . GLN A 1 161 ? -8.068 -6.195 17.720 1.00 79.50 161 GLN A O 1
ATOM 1257 N N . LYS A 1 162 ? -5.923 -6.676 18.149 1.00 80.81 162 LYS A N 1
ATOM 1258 C CA . LYS A 1 162 ? -6.166 -7.074 19.547 1.00 80.81 162 LYS A CA 1
ATOM 1259 C C . LYS A 1 162 ? -6.645 -5.898 20.397 1.00 80.81 162 LYS A C 1
ATOM 1261 O O . LYS A 1 162 ? -7.548 -6.070 21.210 1.00 80.81 162 LYS A O 1
ATOM 1266 N N . ILE A 1 163 ? -6.060 -4.713 20.211 1.00 83.19 163 ILE A N 1
ATOM 1267 C CA . ILE A 1 163 ? -6.480 -3.490 20.909 1.00 83.19 163 ILE A CA 1
ATOM 1268 C C . ILE A 1 163 ? -7.907 -3.104 20.501 1.00 83.19 163 ILE A C 1
ATOM 1270 O O . ILE A 1 163 ? -8.715 -2.777 21.366 1.00 83.19 163 ILE A O 1
ATOM 1274 N N . GLU A 1 164 ? -8.249 -3.190 19.214 1.00 81.75 164 GLU A N 1
ATOM 1275 C CA . GLU A 1 164 ? -9.609 -2.934 18.725 1.00 81.75 164 GLU A CA 1
ATOM 1276 C C . GLU A 1 164 ? -10.623 -3.908 19.342 1.00 81.75 164 GLU A C 1
ATOM 1278 O O . GLU A 1 164 ? -11.657 -3.475 19.848 1.00 81.75 164 GLU A O 1
ATOM 1283 N N . GLN A 1 165 ? -10.303 -5.205 19.393 1.00 81.81 165 GLN A N 1
ATOM 1284 C CA . GLN A 1 165 ? -11.145 -6.212 20.051 1.00 81.81 165 GLN A CA 1
ATOM 1285 C C . GLN A 1 165 ? -11.308 -5.942 21.551 1.00 81.81 165 GLN A C 1
ATOM 1287 O O . GLN A 1 165 ? -12.407 -6.065 22.091 1.00 81.81 165 GLN A O 1
ATOM 1292 N N . PHE A 1 166 ? -10.228 -5.544 22.225 1.00 85.50 166 PHE A N 1
ATOM 1293 C CA . PHE A 1 166 ? -10.262 -5.182 23.638 1.00 85.50 166 PHE A CA 1
ATOM 1294 C C . PHE A 1 166 ? -11.146 -3.954 23.891 1.00 85.50 166 PHE A C 1
ATOM 1296 O O . PHE A 1 166 ? -11.996 -3.978 24.781 1.00 85.50 166 PHE A O 1
ATOM 1303 N N . HIS A 1 167 ? -11.002 -2.901 23.081 1.00 84.44 167 HIS A N 1
ATOM 1304 C CA . HIS A 1 167 ? -11.867 -1.726 23.156 1.00 84.44 167 HIS A CA 1
ATOM 1305 C C . HIS A 1 167 ? -13.329 -2.089 22.890 1.00 84.44 167 HIS A C 1
ATOM 1307 O O . HIS A 1 167 ? -14.196 -1.656 23.645 1.00 84.44 167 HIS A O 1
ATOM 1313 N N . ALA A 1 168 ? -13.609 -2.906 21.871 1.00 83.38 168 ALA A N 1
ATOM 1314 C CA . ALA A 1 168 ? -14.963 -3.358 21.565 1.00 83.38 168 ALA A CA 1
ATOM 1315 C C . ALA A 1 168 ? -15.604 -4.077 22.763 1.00 83.38 168 ALA A C 1
ATOM 1317 O O . ALA A 1 168 ? -16.712 -3.723 23.161 1.00 83.38 168 ALA A O 1
ATOM 1318 N N . ALA A 1 169 ? -14.873 -4.994 23.406 1.00 88.38 169 ALA A N 1
ATOM 1319 C CA . ALA A 1 169 ? -15.349 -5.696 24.596 1.00 88.38 169 ALA A CA 1
ATOM 1320 C C . ALA A 1 169 ? -15.655 -4.740 25.764 1.00 88.38 169 ALA A C 1
ATOM 1322 O O . ALA A 1 169 ? -16.700 -4.861 26.403 1.00 88.38 169 ALA A O 1
ATOM 1323 N N . ILE A 1 170 ? -14.788 -3.750 26.019 1.00 88.44 170 ILE A N 1
ATOM 1324 C CA . ILE A 1 170 ? -15.041 -2.718 27.040 1.00 88.44 170 ILE A CA 1
ATOM 1325 C C . ILE A 1 170 ? -16.306 -1.923 26.707 1.00 88.44 170 ILE A C 1
ATOM 1327 O O . ILE A 1 170 ? -17.140 -1.693 27.583 1.00 88.44 170 ILE A O 1
ATOM 1331 N N . PHE A 1 171 ? -16.461 -1.494 25.454 1.00 87.56 171 PHE A N 1
ATOM 1332 C CA . PHE A 1 171 ? -17.627 -0.721 25.036 1.00 87.56 171 PHE A CA 1
ATOM 1333 C C . PHE A 1 171 ? -18.923 -1.504 25.165 1.00 87.56 171 PHE A C 1
ATOM 1335 O O . PHE A 1 171 ? -19.936 -0.921 25.554 1.00 87.56 171 PHE A O 1
ATOM 1342 N N . ASP A 1 172 ? -18.897 -2.800 24.875 1.00 88.06 172 ASP A N 1
ATOM 1343 C CA . ASP A 1 172 ? -20.061 -3.656 25.049 1.00 88.06 172 ASP A CA 1
ATOM 1344 C C . ASP A 1 172 ? -20.452 -3.786 26.525 1.00 88.06 172 ASP A C 1
ATOM 1346 O O . ASP A 1 172 ? -21.640 -3.703 26.837 1.00 88.06 172 ASP A O 1
ATOM 1350 N N . GLU A 1 173 ? -19.491 -3.880 27.451 1.00 93.19 173 GLU A N 1
ATOM 1351 C CA . GLU A 1 173 ? -19.788 -3.855 28.892 1.00 93.19 173 GLU A CA 1
ATOM 1352 C C . GLU A 1 173 ? -20.326 -2.497 29.365 1.00 93.19 173 GLU A C 1
ATOM 1354 O O . GLU A 1 173 ? -21.337 -2.442 30.066 1.00 93.19 173 GLU A O 1
ATOM 1359 N N . ILE A 1 174 ? -19.726 -1.380 28.935 1.00 89.88 174 ILE A N 1
ATOM 1360 C CA . ILE A 1 174 ? -20.224 -0.035 29.281 1.00 89.88 174 ILE A CA 1
ATOM 1361 C C . ILE A 1 174 ? -21.644 0.157 28.744 1.00 89.88 174 ILE A C 1
ATOM 1363 O O . ILE A 1 174 ? -22.510 0.673 29.449 1.00 89.88 174 ILE A O 1
ATOM 1367 N N . ARG A 1 175 ? -21.909 -0.290 27.512 1.00 88.25 175 ARG A N 1
ATOM 1368 C CA . ARG A 1 175 ? -23.220 -0.175 26.867 1.00 88.25 175 ARG A CA 1
ATOM 1369 C C . ARG A 1 175 ? -24.306 -0.938 27.624 1.00 88.25 175 ARG A C 1
ATOM 1371 O O . ARG A 1 175 ? -25.441 -0.470 27.632 1.00 88.25 175 ARG A O 1
ATOM 1378 N N . LYS A 1 176 ? -23.986 -2.073 28.257 1.00 91.50 176 LYS A N 1
ATOM 1379 C CA . LYS A 1 176 ? -24.945 -2.819 29.093 1.00 91.50 176 LYS A CA 1
ATOM 1380 C C . LYS A 1 176 ? -25.395 -2.017 30.316 1.00 91.50 176 LYS A C 1
ATOM 1382 O O . LYS A 1 176 ? -26.547 -2.146 30.718 1.00 91.50 176 LYS A O 1
ATOM 1387 N N . VAL A 1 177 ? -24.504 -1.212 30.898 1.00 95.25 177 VAL A N 1
ATOM 1388 C CA . VAL A 1 177 ? -24.777 -0.431 32.117 1.00 95.25 177 VAL A CA 1
ATOM 1389 C C . VAL A 1 177 ? -25.392 0.931 31.791 1.00 95.25 177 VAL A C 1
ATOM 1391 O O . VAL A 1 177 ? -26.402 1.305 32.380 1.00 95.25 177 VAL A O 1
ATOM 1394 N N . ASP A 1 178 ? -24.799 1.669 30.852 1.00 93.31 178 ASP A N 1
ATOM 1395 C CA . ASP A 1 178 ? -25.265 2.988 30.423 1.00 93.31 178 ASP A CA 1
ATOM 1396 C C . ASP A 1 178 ? -24.998 3.214 28.918 1.00 93.31 178 ASP A C 1
ATOM 1398 O O . ASP A 1 178 ? -23.908 3.649 28.509 1.00 93.31 178 ASP A O 1
ATOM 1402 N N . PRO A 1 179 ? -26.013 2.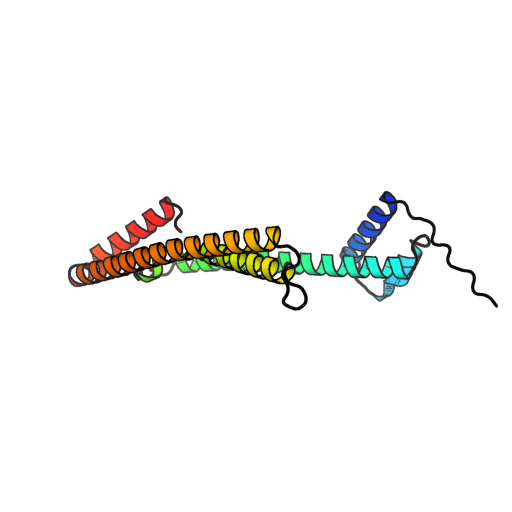975 28.065 1.00 91.31 179 PRO A N 1
ATOM 1403 C CA . PRO A 1 179 ? -25.908 3.184 26.626 1.00 91.31 179 PRO A CA 1
ATOM 1404 C C . PRO A 1 179 ? -25.607 4.635 26.224 1.00 91.31 179 PRO A C 1
ATOM 1406 O O . PRO A 1 179 ? -25.001 4.860 25.172 1.00 91.31 179 PRO A O 1
ATOM 1409 N N . ALA A 1 180 ? -26.036 5.625 27.015 1.00 87.75 180 ALA A N 1
ATOM 1410 C CA . ALA A 1 180 ? -25.852 7.037 26.684 1.00 87.75 180 ALA A CA 1
ATOM 1411 C C . ALA A 1 180 ? -24.388 7.455 26.869 1.00 87.75 180 ALA A C 1
ATOM 1413 O O . ALA A 1 180 ? -23.818 8.135 26.009 1.00 87.75 180 ALA A O 1
ATOM 1414 N N . THR A 1 181 ? -23.752 6.987 27.944 1.00 89.06 181 THR A N 1
ATOM 1415 C CA . THR A 1 181 ? -22.321 7.213 28.179 1.00 89.06 181 THR A CA 1
ATOM 1416 C C . THR A 1 181 ? -21.458 6.506 27.135 1.00 89.06 181 THR A C 1
ATOM 1418 O O . THR A 1 181 ? -20.537 7.126 26.602 1.00 89.06 181 THR A O 1
ATOM 1421 N N . ALA A 1 182 ? -21.790 5.267 26.753 1.00 84.25 182 ALA A N 1
ATOM 1422 C CA . ALA A 1 182 ? -21.067 4.555 25.694 1.00 84.25 182 ALA A CA 1
ATOM 1423 C C . ALA A 1 182 ? -21.041 5.345 24.368 1.00 84.25 182 ALA A C 1
ATOM 1425 O O . ALA A 1 182 ? -19.982 5.490 23.756 1.00 84.25 182 ALA A O 1
ATOM 1426 N N . ARG A 1 183 ? -22.184 5.916 23.950 1.00 85.12 183 ARG A N 1
ATOM 1427 C CA . ARG A 1 183 ? -22.278 6.747 22.731 1.00 85.12 183 ARG A CA 1
ATOM 1428 C C . ARG A 1 183 ? -21.410 8.000 22.807 1.00 85.12 183 ARG A C 1
ATOM 1430 O O . ARG A 1 183 ? -20.641 8.256 21.888 1.00 85.12 183 ARG A O 1
ATOM 1437 N N . ARG A 1 184 ? -21.472 8.737 23.920 1.00 89.56 184 ARG A N 1
ATOM 1438 C CA . ARG A 1 184 ? -20.658 9.948 24.124 1.00 89.56 184 ARG A CA 1
ATOM 1439 C C . ARG A 1 184 ? -19.158 9.674 24.033 1.00 89.56 184 ARG A C 1
ATOM 1441 O O . ARG A 1 184 ? -18.415 10.487 23.489 1.00 89.56 184 ARG A O 1
ATOM 1448 N N . ILE A 1 185 ? -18.702 8.554 24.594 1.00 88.88 185 ILE A N 1
ATOM 1449 C CA . ILE A 1 185 ? -17.285 8.176 24.541 1.00 88.88 185 ILE A CA 1
ATOM 1450 C C . ILE A 1 185 ? -16.887 7.844 23.095 1.00 88.88 185 ILE A C 1
ATOM 1452 O O . ILE A 1 185 ? -15.857 8.334 22.634 1.00 88.88 185 ILE A O 1
ATOM 1456 N N . LEU A 1 186 ? -17.711 7.085 22.362 1.00 85.12 186 LEU A N 1
ATOM 1457 C CA . LEU A 1 186 ? -17.461 6.767 20.950 1.00 85.12 186 LEU A CA 1
ATOM 1458 C C . LEU A 1 186 ? -17.387 8.031 20.077 1.00 85.12 186 LEU A C 1
ATOM 1460 O O . LEU A 1 186 ? -16.438 8.193 19.311 1.00 85.12 186 LEU A O 1
ATOM 1464 N N . GLU A 1 187 ? -18.328 8.965 20.239 1.00 86.06 187 GLU A N 1
ATOM 1465 C CA . GLU A 1 187 ? -18.308 10.260 19.542 1.00 86.06 187 GLU A CA 1
ATOM 1466 C C . GLU A 1 187 ? -17.031 11.050 19.854 1.00 86.06 187 GLU A C 1
ATOM 1468 O O . GLU A 1 187 ? -16.402 11.622 18.958 1.00 86.06 187 GLU A O 1
ATOM 1473 N N . ARG A 1 188 ? -16.595 11.056 21.121 1.00 87.31 188 ARG A N 1
ATOM 1474 C CA . ARG A 1 188 ? -15.360 11.737 21.516 1.00 87.31 188 ARG A CA 1
ATOM 1475 C C . ARG A 1 188 ? -14.122 11.080 20.909 1.00 87.31 188 ARG A C 1
ATOM 1477 O O . ARG A 1 188 ? -13.215 11.798 20.492 1.00 87.31 188 ARG A O 1
ATOM 1484 N N . MET A 1 189 ? -14.082 9.751 20.828 1.00 82.88 189 MET A N 1
ATOM 1485 C CA . MET A 1 189 ? -12.998 9.029 20.156 1.00 82.88 189 MET A CA 1
ATOM 1486 C C . MET A 1 189 ? -12.930 9.376 18.667 1.00 82.88 189 MET A C 1
ATOM 1488 O O . MET A 1 189 ? -11.846 9.680 18.177 1.00 82.88 189 MET A O 1
ATOM 1492 N N . GLN A 1 190 ? -14.068 9.437 17.970 1.00 79.69 190 GLN A N 1
ATOM 1493 C CA . GLN A 1 190 ? -14.112 9.860 16.565 1.00 79.69 190 GLN A CA 1
ATOM 1494 C C . GLN A 1 190 ? -13.630 11.307 16.376 1.00 79.69 190 GLN A C 1
ATOM 1496 O O . GLN A 1 190 ? -12.884 11.603 15.443 1.00 79.69 190 GLN A O 1
ATOM 1501 N N . GLN A 1 191 ? -14.012 12.224 17.272 1.00 83.00 191 GLN A N 1
ATOM 1502 C CA . GLN A 1 191 ? -13.513 13.605 17.247 1.00 83.00 191 GLN A CA 1
ATOM 1503 C C . GLN A 1 191 ? -11.993 13.673 17.443 1.00 83.00 191 GLN A C 1
ATOM 1505 O O . GLN A 1 191 ? -11.315 14.437 16.752 1.00 83.00 191 GLN A O 1
ATOM 1510 N N . LEU A 1 192 ? -11.448 12.878 18.369 1.00 83.88 192 LEU A N 1
ATOM 1511 C CA . LEU A 1 192 ? -10.005 12.796 18.594 1.00 83.88 192 LEU A CA 1
ATOM 1512 C C . LEU A 1 192 ? -9.280 12.215 17.377 1.00 83.88 192 LEU A C 1
ATOM 1514 O O . LEU A 1 192 ? -8.267 12.771 16.966 1.00 83.88 192 LEU A O 1
ATOM 1518 N N . GLN A 1 193 ? -9.828 11.173 16.747 1.00 76.69 193 GLN A N 1
ATOM 1519 C CA . GLN A 1 193 ? -9.263 10.598 15.522 1.00 76.69 193 GLN A CA 1
ATOM 1520 C C . GLN A 1 193 ? -9.185 11.620 14.382 1.00 76.69 193 GLN A C 1
ATOM 1522 O O . GLN A 1 193 ? -8.130 11.745 13.763 1.00 76.69 193 GLN A O 1
ATOM 1527 N N . LYS A 1 194 ? -10.250 12.406 14.158 1.00 77.31 194 LYS A N 1
ATOM 1528 C CA . LYS A 1 194 ? -10.240 13.511 13.181 1.00 77.31 194 LYS A CA 1
ATOM 1529 C C . LYS A 1 194 ? -9.203 14.579 13.530 1.00 77.31 194 LYS A C 1
ATOM 1531 O O . LYS A 1 194 ? -8.494 15.070 12.662 1.00 77.31 194 LYS A O 1
ATOM 1536 N N . THR A 1 195 ? -9.087 14.922 14.814 1.00 83.50 195 THR A N 1
ATOM 1537 C CA . THR A 1 195 ? -8.116 15.923 15.294 1.00 83.50 195 THR A CA 1
ATOM 1538 C C . THR A 1 195 ? -6.672 15.469 15.066 1.00 83.50 195 THR A C 1
ATOM 1540 O O . THR A 1 195 ? -5.800 16.288 14.792 1.00 83.50 195 THR A O 1
ATOM 1543 N N . TRP A 1 196 ? -6.410 14.167 15.174 1.00 80.19 196 TRP A N 1
ATOM 1544 C CA . TRP A 1 196 ? -5.087 13.577 14.963 1.00 80.19 196 TRP A CA 1
ATOM 1545 C C . TRP A 1 196 ? -4.807 13.187 13.506 1.00 80.19 196 TRP A C 1
ATOM 1547 O O . TRP A 1 196 ? -3.725 12.678 13.225 1.00 80.19 196 TRP A O 1
ATOM 1557 N N . GLY A 1 197 ? -5.745 13.428 12.584 1.00 61.50 197 GLY A N 1
ATOM 1558 C CA . GLY A 1 197 ? -5.591 13.094 11.165 1.00 61.50 197 GLY A CA 1
ATOM 1559 C C . GLY A 1 197 ? -5.517 11.590 10.888 1.00 61.50 197 GLY A C 1
ATOM 1560 O O . GLY A 1 197 ? -4.872 11.172 9.931 1.00 61.50 197 GLY A O 1
ATOM 1561 N N . LEU A 1 198 ? -6.128 10.768 11.749 1.00 59.66 198 LEU A N 1
ATOM 1562 C CA . LEU A 1 198 ? -6.228 9.314 11.560 1.00 59.66 198 LEU A CA 1
ATOM 1563 C C . LEU A 1 198 ? -7.439 8.911 10.692 1.00 59.66 198 LEU A C 1
ATOM 1565 O O . LEU A 1 198 ? -7.515 7.762 10.261 1.00 59.66 198 LEU A O 1
ATOM 1569 N N . LEU A 1 199 ? -8.356 9.854 10.447 1.00 47.06 199 LEU A N 1
ATOM 1570 C CA . LEU A 1 199 ? -9.543 9.791 9.584 1.00 47.06 199 LEU A CA 1
ATOM 1571 C C . LEU A 1 199 ? -9.595 11.059 8.731 1.00 47.06 199 LEU A C 1
ATOM 1573 O O . LEU A 1 199 ? -9.994 10.947 7.554 1.00 47.06 199 LEU A O 1
#

Secondary structure (DSSP, 8-state):
-PPPP-------HHHHHHHHHHHHHHHHHT--GGGHHHHHTT-TTS-HHHHHHHHHHHHHHHHHHHHHHHHHHHHHHHHHHHHHHHHHS-----GGGG--TTTHHHHHHHHHHHHHHHHHHHHTEETTEES-HHHHHHHHHHHHHHHHHHHHHHHHHHHHHHHHHHHHHHHHHHHHH-HHHHHHHHHHHHHHHHHTT--

Radius of gyration: 30.28 Å; chains: 1; bounding box: 56×45×97 Å

Foldseek 3Di:
DDPDDPPQDPDDPVNVVVLLVVLLVCCVPPVDPVCLVVVCVVCSNDDPVRSVVSNVVSVVVVVVVVVVVVVVVVVVVVVVVVVVVVVPDDPPLALVVLDLPPPPPVLVVLVVQLVVLVVQLVVCDDPNDRVDPPSNVVSVVSNVVSVVVNVVVVVVVVVSVVVSVVVNVVLVVVCVVPVVVSVVVSVVSVVVCVVVVSD

Sequence (199 aa):
MRLLGDSALVVSKTRKAEIKQEIADWIEISGHDQEVEKFRAGFPEVSRATFYRWLKTARISAARKEVTEVVKTAQEIRGEAEEGIRTTLPVVVTPDSISLISNSNAIAIIHECITSAKEAVAHCRTDGRIRNLKGFLQANRALLSAVETLSKVSERLMDIQKIEQFHAAIFDEIRKVDPATARRILERMQQLQKTWGLL

pLDDT: mean 76.44, std 15.94, range [35.66, 95.25]